Protein AF-A0A3R7CKT3-F1 (afdb_monomer)

Organism: NCBI:txid1303590

Nearest PDB structures (foldseek):
  2ixu-assembly1_A  TM=6.118E-01  e=4.603E-16  Streptococcus phage Cp1
  2j8g-assembly1_A  TM=6.118E-01  e=4.884E-16  Streptococcus phage Cp1
  1oba-assembly1_A  TM=6.147E-01  e=5.181E-16  Streptococcus phage Cp1
  5jip-assembly1_B  TM=5.321E-01  e=1.018E-07  Clostridium perfringens
  7qeh-assembly1_A  TM=4.601E-01  e=3.141E-06  Lactobacillus amylovorus GRL 1112

Mean predicted aligned error: 12.54 Å

Structure (mmCIF, N/CA/C/O backbone):
data_AF-A0A3R7CKT3-F1
#
_entry.id   AF-A0A3R7CKT3-F1
#
loop_
_atom_site.group_PDB
_atom_site.id
_atom_site.type_symbol
_atom_site.label_atom_id
_atom_site.label_alt_id
_atom_site.label_comp_id
_atom_site.label_asym_id
_atom_site.label_entity_id
_atom_site.label_seq_id
_atom_site.pdbx_PDB_ins_code
_atom_site.Cartn_x
_atom_site.Cartn_y
_atom_site.Cartn_z
_atom_site.occupancy
_atom_site.B_iso_or_equiv
_atom_site.auth_seq_id
_atom_site.auth_comp_id
_atom_site.auth_asym_id
_atom_site.auth_atom_id
_atom_site.pdbx_PDB_model_num
ATOM 1 N N . MET A 1 1 ? -8.337 -19.087 2.079 1.00 34.16 1 MET A N 1
ATOM 2 C CA . MET A 1 1 ? -7.481 -18.338 1.139 1.00 34.16 1 MET A CA 1
ATOM 3 C C . MET A 1 1 ? -8.269 -17.117 0.719 1.00 34.16 1 MET A C 1
ATOM 5 O O . MET A 1 1 ? -9.352 -17.293 0.184 1.00 34.16 1 MET A O 1
ATOM 9 N N . THR A 1 2 ? -7.824 -15.914 1.070 1.00 44.56 2 THR A N 1
ATOM 10 C CA . THR A 1 2 ? -8.420 -14.686 0.527 1.00 44.56 2 THR A CA 1
ATOM 11 C C . THR A 1 2 ? -8.113 -14.634 -0.966 1.00 44.56 2 THR A C 1
ATOM 13 O O . THR A 1 2 ? -6.982 -14.902 -1.369 1.00 44.56 2 THR A O 1
ATOM 16 N N . GLU A 1 3 ? -9.132 -14.386 -1.780 1.00 58.31 3 GLU A N 1
ATOM 17 C CA . GLU A 1 3 ? -9.016 -14.254 -3.231 1.00 58.31 3 GLU A CA 1
ATOM 18 C C . GLU A 1 3 ? -7.982 -13.164 -3.567 1.00 58.31 3 GLU A C 1
ATOM 20 O O . GLU A 1 3 ? -7.992 -12.093 -2.959 1.00 58.31 3 GLU A O 1
ATOM 25 N N . ARG A 1 4 ? -7.041 -13.459 -4.473 1.00 87.31 4 ARG A N 1
ATOM 26 C CA . ARG A 1 4 ? -6.066 -12.468 -4.950 1.00 87.31 4 ARG A CA 1
ATOM 27 C C . ARG A 1 4 ? -6.809 -11.430 -5.780 1.00 87.31 4 ARG A C 1
ATOM 29 O O . ARG A 1 4 ? -7.563 -11.786 -6.683 1.00 87.31 4 ARG A O 1
ATOM 36 N N . GLU A 1 5 ? -6.609 -10.160 -5.463 1.00 94.69 5 GLU A N 1
ATOM 37 C CA . GLU A 1 5 ? -7.359 -9.076 -6.088 1.00 94.69 5 GLU A CA 1
ATOM 38 C C . GLU A 1 5 ? -6.647 -8.585 -7.346 1.00 94.69 5 GLU A C 1
ATOM 40 O O . GLU A 1 5 ? -5.420 -8.509 -7.388 1.00 94.69 5 GLU A O 1
ATOM 45 N N . GLN A 1 6 ? -7.429 -8.258 -8.373 1.00 98.38 6 GLN A N 1
ATOM 46 C CA . GLN A 1 6 ? -6.928 -7.718 -9.631 1.00 98.38 6 GLN A CA 1
ATOM 47 C C . GLN A 1 6 ? -7.199 -6.218 -9.732 1.00 98.38 6 GLN A C 1
ATOM 49 O O . GLN A 1 6 ? -8.053 -5.664 -9.033 1.00 98.38 6 GLN A O 1
ATOM 54 N N . GLY A 1 7 ? -6.449 -5.568 -10.605 1.00 98.44 7 GLY A N 1
ATOM 55 C CA . GLY A 1 7 ? -6.562 -4.150 -10.867 1.00 98.44 7 GLY A CA 1
ATOM 56 C C . GLY A 1 7 ? -5.821 -3.768 -12.134 1.00 98.44 7 GLY A C 1
ATOM 57 O O . GLY A 1 7 ? -5.280 -4.614 -12.846 1.00 98.44 7 GLY A O 1
ATOM 58 N N . VAL A 1 8 ? -5.801 -2.474 -12.393 1.00 98.75 8 VAL A N 1
ATOM 59 C CA . VAL A 1 8 ? -5.229 -1.877 -13.601 1.00 98.75 8 VAL A CA 1
ATOM 60 C C . VAL A 1 8 ? -4.143 -0.883 -13.226 1.00 98.75 8 VAL A C 1
ATOM 62 O O . VAL A 1 8 ? -4.085 -0.409 -12.089 1.00 98.75 8 VAL A O 1
ATOM 65 N N . ASP A 1 9 ? -3.299 -0.530 -14.178 1.00 98.75 9 ASP A N 1
ATOM 66 C CA . ASP A 1 9 ? -2.485 0.672 -14.084 1.00 98.75 9 ASP A CA 1
ATOM 67 C C . ASP A 1 9 ? -2.742 1.571 -15.296 1.00 98.75 9 ASP A C 1
ATOM 69 O O . ASP A 1 9 ? -3.150 1.116 -16.366 1.00 98.75 9 ASP A O 1
ATOM 73 N N . TRP A 1 10 ? -2.655 2.880 -15.072 1.00 98.69 10 TRP A N 1
ATOM 74 C CA . TRP A 1 10 ? -3.078 3.896 -16.028 1.00 98.69 10 TRP A CA 1
ATOM 75 C C . TRP A 1 10 ? -2.016 4.969 -16.205 1.00 98.69 10 TRP A C 1
ATOM 77 O O . TRP A 1 10 ? -1.428 5.462 -15.244 1.00 98.69 10 TRP A O 1
ATOM 87 N N . SER A 1 11 ? -1.864 5.411 -17.446 1.00 98.31 11 SER A N 1
ATOM 88 C CA . SER A 1 11 ? -1.148 6.625 -17.841 1.00 98.31 11 SER A CA 1
ATOM 89 C C . SER A 1 11 ? -2.094 7.540 -18.634 1.00 98.31 11 SER A C 1
ATOM 91 O O . SER A 1 11 ? -3.297 7.274 -18.726 1.00 98.31 11 SER A O 1
ATOM 93 N N . LYS A 1 12 ? -1.583 8.595 -19.286 1.00 98.19 12 LYS A N 1
ATOM 94 C CA . LYS A 1 12 ? -2.359 9.395 -20.261 1.00 98.19 12 LYS A CA 1
ATOM 95 C C . LYS A 1 12 ? -3.096 8.568 -21.310 1.00 98.19 12 LYS A C 1
ATOM 97 O O . LYS A 1 12 ? -4.113 9.033 -21.820 1.00 98.19 12 LYS A O 1
ATOM 102 N N . PHE A 1 13 ? -2.593 7.385 -21.666 1.00 97.94 13 PHE A N 1
ATOM 103 C CA . PHE A 1 13 ? -3.165 6.585 -22.748 1.00 97.94 13 PHE A CA 1
ATOM 104 C C . PHE A 1 13 ? -4.562 6.044 -22.415 1.00 97.94 13 PHE A C 1
ATOM 106 O O . PHE A 1 13 ? -5.344 5.786 -23.323 1.00 97.94 13 PHE A O 1
ATOM 113 N N . GLN A 1 14 ? -4.922 5.981 -21.131 1.00 98.38 14 GLN A N 1
ATOM 114 C CA . GLN A 1 14 ? -6.254 5.589 -20.664 1.00 98.38 14 GLN A CA 1
ATOM 115 C C . GLN A 1 14 ? -7.194 6.793 -20.449 1.00 98.38 14 GLN A C 1
ATOM 117 O O . GLN A 1 14 ? -8.265 6.662 -19.858 1.00 98.38 14 GLN A O 1
ATOM 122 N N . GLY A 1 15 ? -6.819 7.980 -20.940 1.00 98.00 15 GLY A N 1
ATOM 123 C CA . GLY A 1 15 ? -7.635 9.192 -20.876 1.00 98.00 15 GLY A CA 1
ATOM 124 C C . GLY A 1 15 ? -7.818 9.747 -19.459 1.00 98.00 15 GLY A C 1
ATOM 125 O O . GLY A 1 15 ? -7.302 9.219 -18.476 1.00 98.00 15 GLY A O 1
ATOM 126 N N . ASN A 1 16 ? -8.572 10.844 -19.340 1.00 97.62 16 ASN A N 1
ATOM 127 C CA . ASN A 1 16 ? -8.707 11.581 -18.075 1.00 97.62 16 ASN A CA 1
ATOM 128 C C . ASN A 1 16 ? -9.311 10.754 -16.932 1.00 97.62 16 ASN A C 1
ATOM 130 O O . ASN A 1 16 ? -8.952 10.979 -15.785 1.00 97.62 16 ASN A O 1
ATOM 134 N N . ASN A 1 17 ? -10.207 9.812 -17.224 1.00 97.19 17 ASN A N 1
ATOM 135 C CA . ASN A 1 17 ? -10.943 9.075 -16.192 1.00 97.19 17 ASN A CA 1
ATOM 136 C C . ASN A 1 17 ? -10.464 7.627 -16.019 1.00 97.19 17 ASN A C 1
ATOM 138 O O . ASN A 1 17 ? -11.047 6.903 -15.213 1.00 97.19 17 ASN A O 1
ATOM 142 N N . GLY A 1 18 ? -9.421 7.218 -16.748 1.00 97.88 18 GLY A N 1
ATOM 143 C CA . GLY A 1 18 ? -8.976 5.830 -16.792 1.00 97.88 18 GLY A CA 1
ATOM 144 C C . GLY A 1 18 ? -9.903 4.937 -17.622 1.00 97.88 18 GLY A C 1
ATOM 145 O O . GLY A 1 18 ? -10.969 5.357 -18.081 1.00 97.88 18 GLY A O 1
ATOM 146 N N . VAL A 1 19 ? -9.485 3.684 -17.797 1.00 98.31 19 VAL A N 1
ATOM 147 C CA . VAL A 1 19 ? -10.267 2.632 -18.457 1.00 98.31 19 VAL A CA 1
ATOM 148 C C . VAL A 1 19 ? -10.469 1.487 -17.473 1.00 98.31 19 VAL A C 1
ATOM 150 O O . VAL A 1 19 ? -9.506 0.912 -16.969 1.00 98.31 19 VAL A O 1
ATOM 153 N N . PHE A 1 20 ? -11.728 1.158 -17.201 1.00 97.44 20 PHE A N 1
ATOM 154 C CA . PHE A 1 20 ? -12.118 0.086 -16.288 1.00 97.44 20 PHE A CA 1
ATOM 155 C C . PHE A 1 20 ? -12.326 -1.209 -17.070 1.00 97.44 20 PHE A C 1
ATOM 157 O O . PHE A 1 20 ? -13.011 -1.197 -18.093 1.00 97.44 20 PHE A O 1
ATOM 164 N N . ALA A 1 21 ? -11.758 -2.314 -16.587 1.00 96.19 21 ALA A N 1
ATOM 165 C CA . ALA A 1 21 ? -11.874 -3.603 -17.257 1.00 96.19 21 ALA A CA 1
ATOM 166 C C . ALA A 1 21 ? -13.062 -4.410 -16.729 1.00 96.19 21 ALA A C 1
ATOM 168 O O . ALA A 1 21 ? -13.973 -4.738 -17.490 1.00 96.19 21 ALA A O 1
ATOM 169 N N . TYR A 1 22 ? -13.077 -4.705 -15.422 1.00 96.25 22 TYR A N 1
ATOM 170 C CA . TYR A 1 22 ? -14.076 -5.592 -14.828 1.00 96.25 22 TYR A CA 1
ATOM 171 C C . TYR A 1 22 ? -14.613 -5.056 -13.491 1.00 96.25 22 TYR A C 1
ATOM 173 O O . TYR A 1 22 ? -13.856 -4.497 -12.699 1.00 96.25 22 TYR A O 1
ATOM 181 N N . PRO A 1 23 ? -15.894 -5.311 -13.145 1.00 93.69 23 PRO A N 1
ATOM 182 C CA . PRO A 1 23 ? -16.458 -4.942 -11.837 1.00 93.69 23 PRO A CA 1
ATOM 183 C C . PRO A 1 23 ? -15.758 -5.598 -10.633 1.00 93.69 23 PRO A C 1
ATOM 185 O O . PRO A 1 23 ? -15.960 -5.198 -9.486 1.00 93.69 23 PRO A O 1
ATOM 188 N N . THR A 1 24 ? -14.974 -6.651 -10.877 1.00 93.81 24 THR A N 1
ATOM 189 C CA . THR A 1 24 ? -14.188 -7.346 -9.856 1.00 93.81 24 THR A CA 1
ATOM 190 C C . THR A 1 24 ? -12.881 -6.642 -9.514 1.00 93.81 24 THR A C 1
ATOM 192 O O . THR A 1 24 ? -12.300 -6.988 -8.489 1.00 93.81 24 THR A O 1
ATOM 195 N N . ASP A 1 25 ? -12.421 -5.690 -10.331 1.00 97.06 25 ASP A N 1
ATOM 196 C CA . ASP A 1 25 ? -11.189 -4.947 -10.067 1.00 97.06 25 ASP A CA 1
ATOM 197 C C . ASP A 1 25 ? -11.302 -4.172 -8.744 1.00 97.06 25 ASP A C 1
ATOM 199 O O . ASP A 1 25 ? -12.379 -3.698 -8.369 1.00 97.06 25 ASP A O 1
ATOM 203 N N . LYS A 1 26 ? -10.194 -4.085 -7.999 1.00 97.56 26 LYS A N 1
ATOM 204 C CA . LYS A 1 26 ?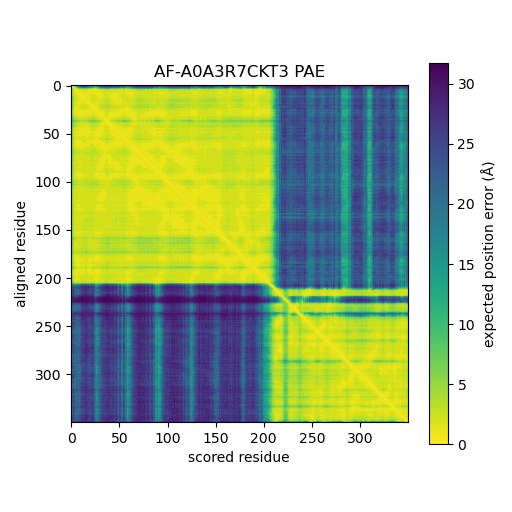 -10.161 -3.516 -6.637 1.00 97.56 26 LYS A CA 1
ATOM 205 C C . LYS A 1 26 ? -9.185 -2.361 -6.460 1.00 97.56 26 LYS A C 1
ATOM 207 O O . LYS A 1 26 ? -9.279 -1.631 -5.472 1.00 97.56 26 LYS A O 1
ATOM 212 N N . PHE A 1 27 ? -8.265 -2.169 -7.398 1.00 98.62 27 PHE A N 1
ATOM 213 C CA . PHE A 1 27 ? -7.276 -1.100 -7.338 1.00 98.62 27 PHE A CA 1
ATOM 214 C C . PHE A 1 27 ? -6.927 -0.563 -8.728 1.00 98.62 27 PHE A C 1
ATOM 216 O O . PHE A 1 27 ? -7.144 -1.232 -9.740 1.00 98.62 27 PHE A O 1
ATOM 223 N N . ALA A 1 28 ? -6.375 0.648 -8.753 1.00 98.81 28 ALA A N 1
ATOM 224 C CA . ALA A 1 28 ? -5.789 1.266 -9.937 1.00 98.81 28 ALA A CA 1
ATOM 225 C C . ALA A 1 28 ? -4.471 1.962 -9.564 1.00 98.81 28 ALA A C 1
ATOM 227 O O . ALA A 1 28 ? -4.438 2.684 -8.568 1.00 98.81 28 ALA A O 1
ATOM 228 N N . ILE A 1 29 ? -3.395 1.789 -10.335 1.00 98.88 29 ILE A N 1
ATOM 229 C CA . ILE A 1 29 ? -2.107 2.475 -10.118 1.00 98.88 29 ILE A CA 1
ATOM 230 C C . ILE A 1 29 ? -1.931 3.555 -11.196 1.00 98.88 29 ILE A C 1
ATOM 232 O O . ILE A 1 29 ? -1.795 3.250 -12.372 1.00 98.88 29 ILE A O 1
ATOM 236 N N . CYS A 1 30 ? -1.978 4.832 -10.822 1.00 98.88 30 CYS A N 1
ATOM 237 C CA . CYS A 1 30 ? -2.032 5.954 -11.765 1.00 98.88 30 CYS A CA 1
ATOM 238 C C . CYS A 1 30 ? -0.662 6.631 -11.915 1.00 98.88 30 CYS A C 1
ATOM 240 O O . CYS A 1 30 ? -0.019 6.971 -10.916 1.00 98.88 30 CYS A O 1
ATOM 242 N N . GLN A 1 31 ? -0.236 6.900 -13.146 1.00 98.88 31 GLN A N 1
ATOM 243 C CA . GLN A 1 31 ? 1.017 7.601 -13.410 1.00 98.88 31 GLN A CA 1
ATOM 244 C C . GLN A 1 31 ? 0.881 9.083 -13.080 1.00 98.88 31 GLN A C 1
ATOM 246 O O . GLN A 1 31 ? 0.049 9.772 -13.666 1.00 98.88 31 GLN A O 1
ATOM 251 N N . ILE A 1 32 ? 1.731 9.601 -12.194 1.00 98.81 32 ILE A N 1
ATOM 252 C CA . ILE A 1 32 ? 1.779 11.047 -11.910 1.00 98.81 32 ILE A CA 1
ATOM 253 C C . ILE A 1 32 ? 2.587 11.829 -12.953 1.00 98.81 32 ILE A C 1
ATOM 255 O O . ILE A 1 32 ? 2.381 13.024 -13.163 1.00 98.81 32 ILE A O 1
ATOM 259 N N . GLY A 1 33 ? 3.507 11.144 -13.620 1.00 98.56 33 GLY A N 1
ATOM 260 C CA . GLY A 1 33 ? 4.527 11.733 -14.468 1.00 98.56 33 GLY A CA 1
ATOM 261 C C . GLY A 1 33 ? 5.836 10.984 -14.297 1.00 98.56 33 GLY A C 1
ATOM 262 O O . GLY A 1 33 ? 5.850 9.833 -13.854 1.00 98.56 33 GLY A O 1
ATOM 263 N N . GLY A 1 34 ? 6.938 11.645 -14.615 1.00 98.19 34 GLY A N 1
ATOM 264 C CA . GLY A 1 34 ? 8.255 11.116 -14.318 1.00 98.19 34 GLY A CA 1
ATOM 265 C C . GLY A 1 34 ? 9.395 11.862 -14.983 1.00 98.19 34 GLY A C 1
ATOM 266 O O . GLY A 1 34 ? 9.208 12.888 -15.637 1.00 98.19 34 GLY A O 1
ATOM 267 N N . THR A 1 35 ? 10.594 11.328 -14.786 1.00 97.94 35 THR A N 1
ATOM 268 C CA . THR A 1 35 ? 11.833 11.836 -15.370 1.00 97.94 35 THR A CA 1
ATOM 269 C C . THR A 1 35 ? 12.295 10.931 -16.500 1.00 97.94 35 THR A C 1
ATOM 271 O O . THR A 1 35 ? 12.412 9.726 -16.307 1.00 97.94 35 THR A O 1
ATOM 274 N N . TYR A 1 36 ? 12.595 11.522 -17.652 1.00 96.31 36 TYR A N 1
ATOM 275 C CA . TYR A 1 36 ? 13.082 10.861 -18.861 1.00 96.31 36 TYR A CA 1
ATOM 276 C C . TYR A 1 36 ? 14.543 11.263 -19.071 1.00 96.31 36 TYR A C 1
ATOM 278 O O . TYR A 1 36 ? 14.843 12.180 -19.835 1.00 96.31 36 TYR A O 1
ATOM 286 N N . GLY A 1 37 ? 15.452 10.691 -18.275 1.00 90.19 37 GLY A N 1
ATOM 287 C CA . GLY A 1 37 ? 16.878 11.030 -18.332 1.00 90.19 37 GLY A CA 1
ATOM 288 C C . GLY A 1 37 ? 17.208 12.472 -17.918 1.00 90.19 37 GLY A C 1
ATOM 289 O O . GLY A 1 37 ? 18.214 13.019 -18.360 1.00 90.19 37 GLY A O 1
ATOM 290 N N . GLY A 1 38 ? 16.372 13.105 -17.085 1.00 90.12 38 GLY A N 1
ATOM 291 C CA . GLY A 1 38 ? 16.558 14.488 -16.623 1.00 90.12 38 GLY A CA 1
ATOM 292 C C . GLY A 1 38 ? 15.444 15.449 -17.033 1.00 90.12 38 GLY A C 1
ATOM 293 O O . GLY A 1 38 ? 15.311 16.512 -16.427 1.00 90.12 38 GLY A O 1
ATOM 294 N N . SER A 1 39 ? 14.619 15.083 -18.017 1.00 96.00 39 SER A N 1
ATOM 295 C CA . SER A 1 39 ? 13.436 15.853 -18.412 1.00 96.00 39 SER A CA 1
ATOM 296 C C . SER A 1 39 ? 12.206 15.424 -17.617 1.00 96.00 39 SER A C 1
ATOM 298 O O . SER A 1 39 ? 11.858 14.249 -17.613 1.00 96.00 39 SER A O 1
ATOM 300 N N . PHE A 1 40 ? 11.533 16.373 -16.969 1.00 97.00 40 PHE A N 1
ATOM 301 C CA . PHE A 1 40 ? 10.363 16.120 -16.127 1.00 97.00 40 PHE A CA 1
ATOM 302 C C . PHE A 1 40 ? 9.084 16.329 -16.932 1.00 97.00 40 PHE A C 1
ATOM 304 O O . PHE A 1 40 ? 8.907 17.386 -17.539 1.00 97.00 40 PHE A O 1
ATOM 311 N N . VAL A 1 41 ? 8.199 15.334 -16.929 1.00 98.06 41 VAL A N 1
ATOM 312 C CA . VAL A 1 41 ? 6.930 15.372 -17.664 1.00 98.06 41 VAL A CA 1
ATOM 313 C C . VAL A 1 41 ? 5.789 15.006 -16.729 1.00 98.06 41 VAL A C 1
ATOM 315 O O . VAL A 1 41 ? 5.758 13.909 -16.175 1.00 98.06 41 VAL A O 1
ATOM 318 N N . ASP A 1 42 ? 4.831 15.916 -16.588 1.00 97.88 42 ASP A N 1
ATOM 319 C CA . ASP A 1 42 ? 3.619 15.693 -15.802 1.00 97.88 42 ASP A CA 1
ATOM 320 C C . ASP A 1 42 ? 2.546 14.976 -16.619 1.00 97.88 42 ASP A C 1
ATOM 322 O O . ASP A 1 42 ? 2.343 15.249 -17.805 1.00 97.88 42 ASP A O 1
ATOM 326 N N . GLN A 1 43 ? 1.812 14.085 -15.957 1.00 97.31 43 GLN A N 1
ATOM 327 C CA . GLN A 1 43 ? 0.620 13.453 -16.510 1.00 97.31 43 GLN A CA 1
ATOM 328 C C . GLN A 1 43 ? -0.609 14.280 -16.123 1.00 97.31 43 GLN A C 1
ATOM 330 O O . GLN A 1 43 ? -1.070 14.239 -14.982 1.00 97.31 43 GLN A O 1
ATOM 335 N N . SER A 1 44 ? -1.176 15.027 -17.075 1.00 97.75 44 SER A N 1
ATOM 336 C CA . SER A 1 44 ? -2.376 15.848 -16.832 1.00 97.75 44 SER A CA 1
ATOM 337 C C . SER A 1 44 ? -3.603 15.024 -16.417 1.00 97.75 44 SER A C 1
ATOM 339 O O . SER A 1 44 ? -4.510 15.553 -15.775 1.00 97.75 44 SER A O 1
ATOM 341 N N . THR A 1 45 ? -3.620 13.727 -16.737 1.00 98.44 45 THR A N 1
ATOM 342 C CA . THR A 1 45 ? -4.689 12.788 -16.382 1.00 98.44 45 THR A CA 1
ATOM 343 C C . THR A 1 45 ? -4.642 12.335 -14.922 1.00 98.44 45 THR A C 1
ATOM 345 O O . THR A 1 45 ? -5.678 11.933 -14.400 1.00 98.44 45 THR A O 1
ATOM 348 N N . TYR A 1 46 ? -3.492 12.428 -14.241 1.00 98.81 46 TYR A N 1
ATOM 349 C CA . TYR A 1 46 ? -3.255 11.805 -12.930 1.00 98.81 46 TYR A CA 1
ATOM 350 C C . TYR A 1 46 ? -4.328 12.132 -11.886 1.00 98.81 46 TYR A C 1
ATOM 352 O O . TYR A 1 46 ? -4.917 11.234 -11.287 1.00 98.81 46 TYR A O 1
ATOM 360 N N . ASN A 1 47 ? -4.617 13.421 -11.681 1.00 98.19 47 ASN A N 1
ATOM 361 C CA . ASN A 1 47 ? -5.571 13.846 -10.654 1.00 98.19 47 ASN A CA 1
ATOM 362 C C . ASN A 1 47 ? -6.981 13.305 -10.933 1.00 98.19 47 ASN A C 1
ATOM 364 O O . ASN A 1 47 ? -7.656 12.834 -10.017 1.00 98.19 47 ASN A O 1
ATOM 368 N N . ASN A 1 48 ? -7.406 13.349 -12.198 1.00 98.31 48 ASN A N 1
ATOM 369 C CA . ASN A 1 48 ? -8.722 12.872 -12.612 1.00 98.31 48 ASN A CA 1
ATOM 370 C C . ASN A 1 48 ? -8.808 11.343 -12.528 1.00 98.31 48 ASN A C 1
ATOM 372 O O . ASN A 1 48 ? -9.824 10.817 -12.087 1.00 98.31 48 ASN A O 1
ATOM 376 N N . GLN A 1 49 ? -7.733 10.628 -12.861 1.00 98.81 49 GLN A N 1
ATOM 377 C CA . GLN A 1 49 ? -7.650 9.172 -12.741 1.00 98.81 49 GLN A CA 1
ATOM 378 C C . GLN A 1 49 ? -7.714 8.710 -11.282 1.00 98.81 49 GLN A C 1
ATOM 380 O O . GLN A 1 49 ? -8.509 7.828 -10.960 1.00 98.81 49 GLN A O 1
ATOM 385 N N . VAL A 1 50 ? -6.967 9.353 -10.376 1.00 98.62 50 VAL A N 1
ATOM 386 C CA . VAL A 1 50 ? -7.031 9.066 -8.931 1.00 98.62 50 VAL A CA 1
ATOM 387 C C . VAL A 1 50 ? -8.443 9.304 -8.387 1.00 98.62 50 VAL A C 1
ATOM 389 O O . VAL A 1 50 ? -8.975 8.469 -7.655 1.00 98.62 50 VAL A O 1
ATOM 392 N N . GLN A 1 51 ? -9.078 10.418 -8.766 1.00 97.31 51 GLN A N 1
ATOM 393 C CA . GLN A 1 51 ? -10.451 10.719 -8.355 1.00 97.31 51 GLN A CA 1
ATOM 394 C C . GLN A 1 51 ? -11.455 9.713 -8.938 1.00 97.31 51 GLN A C 1
ATOM 396 O O . GLN A 1 51 ? -12.334 9.232 -8.224 1.00 97.31 51 GLN A O 1
ATOM 401 N N . SER A 1 52 ? -11.320 9.382 -10.222 1.00 97.62 52 SER A N 1
ATOM 402 C CA . SER A 1 52 ? -12.174 8.426 -10.929 1.00 97.62 52 SER A CA 1
ATOM 403 C C . SER A 1 52 ? -12.108 7.039 -10.290 1.00 97.62 52 SER A C 1
ATOM 405 O O . SER A 1 52 ? -13.154 6.457 -10.000 1.00 97.62 52 SER A O 1
ATOM 407 N N . ALA A 1 53 ? -10.904 6.547 -9.978 1.00 97.75 53 ALA A N 1
ATOM 408 C CA . ALA A 1 53 ? -10.697 5.296 -9.254 1.00 97.75 53 ALA A CA 1
ATOM 409 C C . ALA A 1 53 ? -11.431 5.297 -7.903 1.00 97.75 53 ALA A C 1
ATOM 411 O O . ALA A 1 53 ? -12.215 4.388 -7.628 1.00 97.75 53 ALA A O 1
ATOM 412 N N . GLY A 1 54 ? -11.253 6.353 -7.099 1.00 91.00 54 GLY A N 1
ATOM 413 C CA . GLY A 1 54 ? -11.925 6.490 -5.804 1.00 91.00 54 GLY A CA 1
ATOM 414 C C . GLY A 1 54 ? -13.455 6.517 -5.910 1.00 91.00 54 GLY A C 1
ATOM 415 O O . GLY A 1 54 ? -14.135 5.834 -5.145 1.00 91.00 54 GLY A O 1
ATOM 416 N N . ASN A 1 55 ? -14.007 7.233 -6.895 1.00 90.88 55 ASN A N 1
ATOM 417 C CA . ASN A 1 55 ? -15.454 7.291 -7.145 1.00 90.88 55 ASN A CA 1
ATOM 418 C C . ASN A 1 55 ? -16.053 5.929 -7.539 1.00 90.88 55 ASN A C 1
ATOM 420 O O . ASN A 1 55 ? -17.235 5.692 -7.303 1.00 90.88 55 ASN A O 1
ATOM 424 N N . HIS A 1 56 ? -15.242 5.036 -8.109 1.00 91.06 56 HIS A N 1
ATOM 425 C CA . HIS A 1 56 ? -15.632 3.669 -8.464 1.00 91.06 56 HIS A CA 1
ATOM 426 C C . HIS A 1 56 ? -15.262 2.639 -7.385 1.00 91.06 56 HIS A C 1
ATOM 428 O O . HIS A 1 56 ? -15.341 1.436 -7.621 1.00 91.06 56 HIS A O 1
ATOM 434 N N . GLY A 1 57 ? -14.872 3.091 -6.188 1.00 90.88 57 GLY A N 1
ATOM 435 C CA . GLY A 1 57 ? -14.551 2.212 -5.063 1.00 90.88 57 GLY A CA 1
ATOM 436 C C . GLY A 1 57 ? -13.226 1.459 -5.203 1.00 90.88 57 GLY A C 1
ATOM 437 O O . GLY A 1 57 ? -12.996 0.508 -4.457 1.00 90.88 57 GLY A O 1
ATOM 438 N N . LEU A 1 58 ? -12.353 1.871 -6.129 1.00 97.06 58 LEU A N 1
ATOM 439 C CA . LEU A 1 58 ? -11.010 1.315 -6.270 1.00 97.06 58 LEU A CA 1
ATOM 440 C C . LEU A 1 58 ? -10.035 1.997 -5.307 1.00 97.06 58 LEU A C 1
ATOM 442 O O . LEU A 1 58 ? -10.108 3.200 -5.048 1.00 97.06 58 LEU A O 1
ATOM 446 N N . ARG A 1 59 ? -9.053 1.234 -4.830 1.00 97.81 59 ARG A N 1
ATOM 447 C CA . ARG A 1 59 ? -7.890 1.770 -4.115 1.00 97.81 59 ARG A CA 1
ATOM 448 C C . ARG A 1 59 ? -6.905 2.359 -5.124 1.00 97.81 59 ARG A C 1
ATOM 450 O O . ARG A 1 59 ? -6.348 1.633 -5.944 1.00 97.81 59 ARG A O 1
ATOM 457 N N . ALA A 1 60 ? -6.712 3.675 -5.093 1.00 98.44 60 ALA A N 1
ATOM 458 C CA . ALA A 1 60 ? -5.825 4.369 -6.023 1.00 98.44 60 ALA A CA 1
ATOM 459 C C . ALA A 1 60 ? -4.364 4.387 -5.529 1.00 98.44 60 ALA A C 1
ATOM 461 O O . ALA A 1 60 ? -4.058 4.782 -4.406 1.00 98.44 60 ALA A O 1
ATOM 462 N N . HIS A 1 61 ? -3.423 4.031 -6.380 1.00 98.88 61 HIS A N 1
ATOM 463 C CA . HIS A 1 61 ? -1.993 4.091 -6.101 1.00 98.88 61 HIS A CA 1
ATOM 464 C C . HIS A 1 61 ? -1.295 4.980 -7.122 1.00 98.88 61 HIS A C 1
ATOM 466 O O . HIS A 1 61 ? -1.917 5.432 -8.081 1.00 98.88 61 HIS A O 1
ATOM 472 N N . THR A 1 62 ? -0.017 5.266 -6.898 1.00 98.94 62 THR A N 1
ATOM 473 C CA . THR A 1 62 ? 0.765 6.126 -7.787 1.00 98.94 62 THR A CA 1
ATOM 474 C C . THR A 1 62 ? 1.984 5.380 -8.311 1.00 98.94 62 THR A C 1
ATOM 476 O O . THR A 1 62 ? 2.596 4.609 -7.575 1.00 98.94 62 THR A O 1
ATOM 479 N N . TYR A 1 63 ? 2.386 5.653 -9.548 1.00 98.94 63 TYR A N 1
ATOM 480 C CA . TYR A 1 63 ? 3.731 5.334 -10.022 1.00 98.94 63 TYR A CA 1
ATOM 481 C C . TYR A 1 63 ? 4.369 6.521 -10.745 1.00 98.94 63 TYR A C 1
ATOM 483 O O . TYR A 1 63 ? 3.678 7.439 -11.201 1.00 98.94 63 TYR A O 1
ATOM 491 N N . ILE A 1 64 ? 5.699 6.518 -10.792 1.00 98.88 64 ILE A N 1
ATOM 492 C CA . ILE A 1 64 ? 6.534 7.558 -11.395 1.00 98.88 64 ILE A CA 1
ATOM 493 C C . ILE A 1 64 ? 7.441 6.891 -12.427 1.00 98.88 64 ILE A C 1
ATOM 495 O O . ILE A 1 64 ? 8.207 6.011 -12.041 1.00 98.88 64 ILE A O 1
ATOM 499 N N . TRP A 1 65 ? 7.425 7.353 -13.684 1.00 98.75 65 TRP A N 1
ATOM 500 C CA . TRP A 1 65 ? 8.450 6.970 -14.667 1.00 98.75 65 TRP A CA 1
ATOM 501 C C . TRP A 1 65 ? 9.827 7.439 -14.180 1.00 98.75 65 TRP A C 1
ATOM 503 O O . TRP A 1 65 ? 10.057 8.636 -13.977 1.00 98.75 65 TRP A O 1
ATOM 513 N N . TYR A 1 66 ? 10.736 6.505 -13.915 1.00 98.62 66 TYR A N 1
ATOM 514 C CA . TYR A 1 66 ? 11.903 6.732 -13.065 1.00 98.62 66 TYR A CA 1
ATOM 515 C C . TYR A 1 66 ? 13.232 6.493 -13.785 1.00 98.62 66 TYR A C 1
ATOM 517 O O . TYR A 1 66 ? 14.133 5.837 -13.266 1.00 98.62 66 TYR A O 1
ATOM 525 N N . GLN A 1 67 ? 13.408 7.088 -14.965 1.00 98.00 67 GLN A N 1
ATOM 526 C CA . GLN A 1 67 ? 14.618 6.954 -15.781 1.00 98.00 67 GLN A CA 1
ATOM 527 C C . GLN A 1 67 ? 15.787 7.795 -15.228 1.00 98.00 67 GLN A C 1
ATOM 529 O O . GLN A 1 67 ? 16.195 8.807 -15.803 1.00 98.00 67 GLN A O 1
ATOM 534 N N . VAL A 1 68 ? 16.304 7.405 -14.058 1.00 98.31 68 VAL A N 1
ATOM 535 C CA . VAL A 1 68 ? 17.365 8.120 -13.319 1.00 98.31 68 VAL A CA 1
ATOM 536 C C . VAL A 1 68 ? 18.770 7.544 -13.527 1.00 98.31 68 VAL A C 1
ATOM 538 O O . VAL A 1 68 ? 19.748 8.132 -13.054 1.00 98.31 68 VAL A O 1
ATOM 541 N N . GLY A 1 69 ? 18.888 6.387 -14.188 1.00 98.19 69 GLY A N 1
ATOM 542 C CA . GLY A 1 69 ? 20.142 5.636 -14.288 1.00 98.19 69 GLY A CA 1
ATOM 543 C C . GLY A 1 69 ? 20.714 5.303 -12.912 1.00 98.19 69 GLY A C 1
ATOM 544 O O . GLY A 1 69 ? 20.006 4.744 -12.075 1.00 98.19 69 GLY A O 1
ATOM 545 N N . ASN A 1 70 ? 21.971 5.674 -12.666 1.00 98.25 70 ASN A N 1
ATOM 546 C CA . ASN A 1 70 ? 22.644 5.557 -11.368 1.00 98.25 70 ASN A CA 1
ATOM 547 C C . ASN A 1 70 ? 22.736 6.890 -10.590 1.00 98.25 70 ASN A C 1
ATOM 549 O O . ASN A 1 70 ? 23.487 7.001 -9.619 1.00 98.25 70 ASN A O 1
ATOM 553 N N . SER A 1 71 ? 21.991 7.928 -10.989 1.00 98.56 71 SER A N 1
ATOM 554 C CA . SER A 1 71 ? 22.132 9.271 -10.413 1.00 98.56 71 SER A CA 1
ATOM 555 C C . SER A 1 71 ? 21.225 9.503 -9.201 1.00 98.56 71 SER A C 1
ATOM 557 O O . SER A 1 71 ? 20.041 9.822 -9.333 1.00 98.56 71 SER A O 1
ATOM 559 N N . LYS A 1 72 ? 21.804 9.469 -7.991 1.00 98.12 72 LYS A N 1
ATOM 560 C CA . LYS A 1 72 ? 21.109 9.876 -6.749 1.00 98.12 72 LYS A CA 1
ATOM 561 C C . LYS A 1 72 ? 20.632 11.330 -6.777 1.00 98.12 72 LYS A C 1
ATOM 563 O O . LYS A 1 72 ? 19.625 11.664 -6.157 1.00 98.12 72 LYS A O 1
ATOM 568 N N . GLN A 1 73 ? 21.343 12.206 -7.484 1.00 98.38 73 GLN A N 1
ATOM 569 C CA . GLN A 1 73 ? 20.952 13.608 -7.584 1.00 98.38 73 GLN A CA 1
ATOM 570 C C . GLN A 1 73 ? 19.714 13.781 -8.465 1.00 98.38 73 GLN A C 1
ATOM 572 O O . GLN A 1 73 ? 18.802 14.511 -8.082 1.00 98.38 73 GLN A O 1
ATOM 577 N N . LEU A 1 74 ? 19.629 13.057 -9.585 1.00 98.38 74 LEU A N 1
ATOM 578 C CA . LEU A 1 74 ? 18.421 13.060 -10.405 1.00 98.38 74 LEU A CA 1
ATOM 579 C C . LEU A 1 74 ? 17.252 12.378 -9.681 1.00 98.38 74 LEU A C 1
ATOM 581 O O . LEU A 1 74 ? 16.143 12.903 -9.691 1.00 98.38 74 LEU A O 1
ATOM 585 N N . ALA A 1 75 ? 17.512 11.276 -8.974 1.00 98.50 75 ALA A N 1
ATOM 586 C CA . ALA A 1 75 ? 16.552 10.638 -8.075 1.00 98.50 75 ALA A CA 1
ATOM 587 C C . ALA A 1 75 ? 15.986 11.617 -7.030 1.00 98.50 75 ALA A C 1
ATOM 589 O O . ALA A 1 75 ? 14.771 11.676 -6.825 1.00 98.50 75 ALA A O 1
ATOM 590 N N . LYS A 1 76 ? 16.850 12.433 -6.410 1.00 98.44 76 LYS A N 1
ATOM 591 C CA . LYS A 1 76 ? 16.453 13.503 -5.487 1.00 98.44 76 LYS A CA 1
ATOM 592 C C . LYS A 1 76 ? 15.562 14.533 -6.171 1.00 98.44 76 LYS A C 1
ATOM 594 O O . LYS A 1 76 ? 14.478 14.795 -5.665 1.00 98.44 76 LYS A O 1
ATOM 599 N N . SER A 1 77 ? 15.989 15.088 -7.305 1.00 98.56 77 SER A N 1
ATOM 600 C CA . SER A 1 77 ? 15.206 16.086 -8.041 1.00 98.56 77 SER A CA 1
ATOM 601 C C . SER A 1 77 ? 13.844 15.538 -8.478 1.00 98.56 77 SER A C 1
ATOM 603 O O . SER A 1 77 ? 12.839 16.226 -8.321 1.00 98.56 77 SER A O 1
ATOM 605 N N . CYS A 1 78 ? 13.798 14.286 -8.951 1.00 98.62 78 CYS A N 1
ATOM 606 C CA . CYS A 1 78 ? 12.574 13.561 -9.298 1.00 98.62 78 CYS A CA 1
ATOM 607 C C . CYS A 1 78 ? 11.580 13.549 -8.131 1.00 98.62 78 CYS A C 1
ATOM 609 O O . CYS A 1 78 ? 10.439 13.995 -8.258 1.00 98.62 78 CYS A O 1
ATOM 611 N N . LEU A 1 79 ? 12.029 13.104 -6.959 1.00 98.56 79 LEU A N 1
ATOM 612 C CA . LEU A 1 79 ? 11.148 12.923 -5.809 1.00 98.56 79 LEU A CA 1
ATOM 613 C C . LEU A 1 79 ? 10.811 14.222 -5.078 1.00 98.56 79 LEU A C 1
ATOM 615 O O . LEU A 1 79 ? 9.696 14.351 -4.578 1.00 98.56 79 LEU A O 1
ATOM 619 N N . ASP A 1 80 ? 11.711 15.206 -5.068 1.00 98.31 80 ASP A N 1
ATOM 620 C CA . ASP A 1 80 ? 11.399 16.562 -4.599 1.00 98.31 80 ASP A CA 1
ATOM 621 C C . ASP A 1 80 ? 10.271 17.186 -5.439 1.00 98.31 80 ASP A C 1
ATOM 623 O O . ASP A 1 80 ? 9.438 17.928 -4.917 1.00 98.31 80 ASP A O 1
ATOM 627 N N . TYR A 1 81 ? 10.218 16.856 -6.733 1.00 98.50 81 TYR A N 1
ATOM 628 C CA . TYR A 1 81 ? 9.176 17.324 -7.632 1.00 98.50 81 TYR A CA 1
ATOM 629 C C . TYR A 1 81 ? 7.859 16.556 -7.443 1.00 98.50 81 TYR A C 1
ATOM 631 O O . TYR A 1 81 ? 6.815 17.170 -7.214 1.00 98.50 81 TYR A O 1
ATOM 639 N N . TYR A 1 82 ? 7.868 15.224 -7.511 1.00 98.81 82 TYR A N 1
ATOM 640 C CA . TYR A 1 82 ? 6.622 14.453 -7.566 1.00 98.81 82 TYR A CA 1
ATOM 641 C C . TYR A 1 82 ? 5.983 14.173 -6.201 1.00 98.81 82 TYR A C 1
ATOM 643 O O . TYR A 1 82 ? 4.760 14.256 -6.103 1.00 98.81 82 TYR A O 1
ATOM 651 N N . LEU A 1 83 ? 6.745 13.911 -5.128 1.00 98.19 83 LEU A N 1
ATOM 652 C CA . LEU A 1 83 ? 6.160 13.528 -3.828 1.00 98.19 83 LEU A CA 1
ATOM 653 C C . LEU A 1 83 ? 5.157 14.555 -3.260 1.00 98.19 83 LEU A C 1
ATOM 655 O O . LEU A 1 83 ? 4.106 14.127 -2.773 1.00 98.19 83 LEU A O 1
ATOM 659 N N . PRO A 1 84 ? 5.394 15.884 -3.340 1.00 97.69 84 PRO A N 1
ATOM 660 C CA . PRO A 1 84 ? 4.417 16.883 -2.893 1.00 97.69 84 PRO A CA 1
ATOM 661 C C . PRO A 1 84 ? 3.141 16.952 -3.749 1.00 97.69 84 PRO A C 1
ATOM 663 O O . PRO A 1 84 ? 2.159 17.570 -3.337 1.00 97.69 84 PRO A O 1
ATOM 666 N N . ARG A 1 85 ? 3.150 16.364 -4.953 1.00 98.44 85 ARG A N 1
ATOM 667 C CA . ARG A 1 85 ? 2.043 16.408 -5.923 1.00 98.44 85 ARG A CA 1
ATOM 668 C C . ARG A 1 85 ? 1.141 15.171 -5.864 1.00 98.44 85 ARG A C 1
ATOM 670 O O . ARG A 1 85 ? 0.056 15.203 -6.439 1.00 98.44 85 ARG A O 1
ATOM 677 N N . ILE A 1 86 ? 1.554 14.125 -5.148 1.00 98.50 86 ILE A N 1
ATOM 678 C CA . ILE A 1 86 ? 0.793 12.878 -4.986 1.00 98.50 86 ILE A CA 1
ATOM 679 C C . ILE A 1 86 ? -0.553 13.146 -4.304 1.00 98.50 86 ILE A C 1
ATOM 681 O O . ILE A 1 86 ? -0.629 13.895 -3.328 1.00 98.50 86 ILE A O 1
ATOM 685 N N . LYS A 1 87 ? -1.618 12.535 -4.837 1.00 97.50 87 LYS A N 1
ATOM 686 C CA . LYS A 1 87 ? -3.004 12.697 -4.360 1.00 97.50 87 LYS A CA 1
ATOM 687 C C . LYS A 1 87 ? -3.577 11.470 -3.664 1.00 97.50 87 LYS A C 1
ATOM 689 O O . LYS A 1 87 ? -4.643 11.565 -3.061 1.00 97.50 87 LYS A O 1
ATOM 694 N N . THR A 1 88 ? -2.889 10.337 -3.724 1.00 97.38 88 THR A N 1
ATOM 695 C CA . THR A 1 88 ? -3.302 9.125 -3.017 1.00 97.38 88 THR A CA 1
ATOM 696 C C . THR A 1 88 ? -3.019 9.254 -1.508 1.00 97.38 88 THR A C 1
ATOM 698 O O . THR A 1 88 ? -2.145 10.031 -1.109 1.00 97.38 88 THR A O 1
ATOM 701 N N . PRO A 1 89 ? -3.745 8.536 -0.630 1.00 92.62 89 PRO A N 1
ATOM 702 C CA . PRO A 1 89 ? -3.552 8.614 0.818 1.00 92.62 89 PRO A CA 1
ATOM 703 C C . PRO A 1 89 ? -2.133 8.232 1.253 1.00 92.62 89 PRO A C 1
ATOM 705 O O . PRO A 1 89 ? -1.459 7.435 0.597 1.00 92.62 89 PRO A O 1
ATOM 708 N N . LYS A 1 90 ? -1.685 8.730 2.410 1.00 91.69 90 LYS A N 1
ATOM 709 C CA . LYS A 1 90 ? -0.467 8.209 3.053 1.00 91.69 90 LYS A CA 1
ATOM 710 C C . LYS A 1 90 ? -0.599 6.708 3.307 1.00 91.69 90 LYS A C 1
ATOM 712 O O . LYS A 1 90 ? -1.693 6.197 3.513 1.00 91.69 90 LYS A O 1
ATOM 717 N N . GLY A 1 91 ? 0.518 6.003 3.223 1.00 92.69 91 GLY A N 1
ATOM 718 C CA . GLY A 1 91 ? 0.591 4.548 3.225 1.00 92.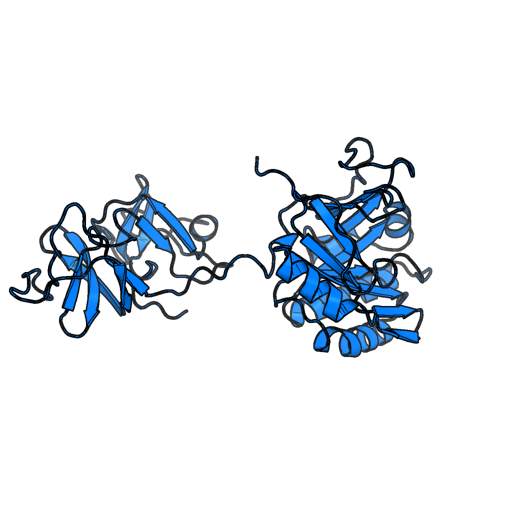69 91 GLY A CA 1
ATOM 719 C C . GLY A 1 91 ? 0.308 3.913 1.863 1.00 92.69 91 GLY A C 1
ATOM 720 O O . GLY A 1 91 ? 0.753 2.794 1.645 1.00 92.69 91 GLY A O 1
ATOM 721 N N . SER A 1 92 ? -0.357 4.593 0.921 1.00 98.44 92 SER A N 1
ATOM 722 C CA . SER A 1 92 ? -0.564 4.038 -0.425 1.00 98.44 92 SER A CA 1
ATOM 723 C C . SER A 1 92 ? 0.759 3.815 -1.161 1.00 98.44 92 SER A C 1
ATOM 725 O O . SER A 1 92 ? 1.775 4.440 -0.847 1.00 98.44 92 SER A O 1
ATOM 727 N N . ILE A 1 93 ? 0.749 2.888 -2.121 1.00 98.88 93 ILE A N 1
ATOM 728 C CA . ILE A 1 93 ? 1.897 2.606 -2.985 1.00 98.88 93 ILE A CA 1
ATOM 729 C C . ILE A 1 93 ? 2.287 3.848 -3.792 1.00 98.88 93 ILE A C 1
ATOM 731 O O . ILE A 1 93 ? 1.437 4.491 -4.418 1.00 98.88 93 ILE A O 1
ATOM 735 N N . VAL A 1 94 ? 3.592 4.115 -3.806 1.00 98.94 94 VAL A N 1
ATOM 736 C CA . VAL A 1 94 ? 4.266 4.945 -4.803 1.00 98.94 94 VAL A CA 1
ATOM 737 C C . VAL A 1 94 ? 5.373 4.094 -5.414 1.00 98.94 94 VAL A C 1
ATOM 739 O O . VAL A 1 94 ? 6.377 3.809 -4.759 1.00 98.94 94 VAL A O 1
ATOM 742 N N . ALA A 1 95 ? 5.162 3.647 -6.649 1.00 98.94 95 ALA A N 1
ATOM 743 C CA . ALA A 1 95 ? 6.109 2.802 -7.361 1.00 98.94 95 ALA A CA 1
ATOM 744 C C . ALA A 1 95 ? 7.107 3.629 -8.185 1.00 98.94 95 ALA A C 1
ATOM 746 O O . ALA A 1 95 ? 6.751 4.640 -8.796 1.00 98.94 95 ALA A O 1
ATOM 747 N N . LEU A 1 96 ? 8.360 3.182 -8.197 1.00 98.94 96 LEU A N 1
ATOM 748 C CA . LEU A 1 96 ? 9.402 3.643 -9.104 1.00 98.94 96 LEU A CA 1
ATOM 749 C C . LEU A 1 96 ? 9.423 2.717 -10.313 1.00 98.94 96 LEU A C 1
ATOM 751 O O . LEU A 1 96 ? 9.830 1.563 -10.193 1.00 98.94 96 LEU A O 1
ATOM 755 N N . ASP A 1 97 ? 8.983 3.231 -11.452 1.00 98.88 97 ASP A N 1
ATOM 756 C CA . ASP A 1 97 ? 8.997 2.524 -12.725 1.00 98.88 97 ASP A CA 1
ATOM 757 C C . ASP A 1 97 ? 10.384 2.670 -13.36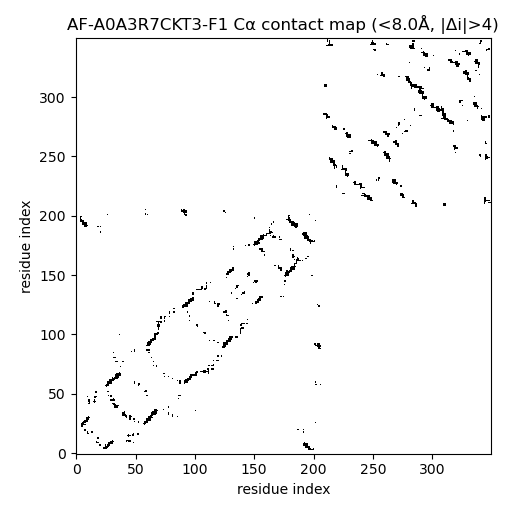4 1.00 98.88 97 ASP A C 1
ATOM 759 O O . ASP A 1 97 ? 10.748 3.730 -13.879 1.00 98.88 97 ASP A O 1
ATOM 763 N N . TYR A 1 98 ? 11.206 1.629 -13.207 1.00 98.81 98 TYR A N 1
ATOM 764 C CA . TYR A 1 98 ? 12.599 1.588 -13.642 1.00 98.81 98 TYR A CA 1
ATOM 765 C C . TYR A 1 98 ? 12.789 0.460 -14.655 1.00 98.81 98 TYR A C 1
ATOM 767 O O . TYR A 1 98 ? 13.303 -0.623 -14.353 1.00 98.81 98 TYR A O 1
ATOM 775 N N . GLU A 1 99 ? 12.371 0.729 -15.883 1.00 97.81 99 GLU A N 1
ATOM 776 C CA . GLU A 1 99 ? 12.467 -0.209 -17.004 1.00 97.81 99 GLU A CA 1
ATOM 777 C C . GLU A 1 99 ? 13.247 0.339 -18.205 1.00 97.81 99 GLU A C 1
ATOM 779 O O . GLU A 1 99 ? 13.416 -0.351 -19.207 1.00 97.81 99 GLU A O 1
ATOM 784 N N . ASP A 1 100 ? 13.805 1.546 -18.073 1.00 97.69 100 ASP A N 1
ATOM 785 C CA . ASP A 1 100 ? 14.711 2.139 -19.053 1.00 97.69 100 ASP A CA 1
ATOM 786 C C . ASP A 1 100 ? 15.773 3.040 -18.384 1.00 97.69 100 ASP A C 1
ATOM 788 O O . ASP A 1 100 ? 15.691 3.393 -17.203 1.00 97.69 100 ASP A O 1
ATOM 792 N N . GLY A 1 101 ? 16.810 3.404 -19.142 1.00 96.06 101 GLY A N 1
ATOM 793 C CA . GLY A 1 101 ? 17.863 4.345 -18.760 1.00 96.06 101 GLY A CA 1
ATOM 794 C C . GLY A 1 101 ? 18.865 3.838 -17.729 1.00 96.06 101 GLY A C 1
ATOM 795 O O . GLY A 1 101 ? 19.586 4.656 -17.156 1.00 96.06 101 GLY A O 1
ATOM 796 N N . ALA A 1 102 ? 18.940 2.527 -17.484 1.00 97.81 102 ALA A N 1
ATOM 797 C CA . ALA A 1 102 ? 19.981 1.948 -16.641 1.00 97.81 102 ALA A CA 1
ATOM 798 C C . ALA A 1 102 ? 21.381 2.233 -17.194 1.00 97.81 102 ALA A C 1
ATOM 800 O O . ALA A 1 102 ? 21.633 2.148 -18.397 1.00 97.81 102 ALA A O 1
ATOM 801 N N . SER A 1 103 ? 22.319 2.524 -16.294 1.00 97.56 103 SER A N 1
ATOM 802 C CA . SER A 1 103 ? 23.739 2.565 -16.643 1.00 97.56 103 SER A CA 1
ATOM 803 C C . SER A 1 103 ? 24.358 1.163 -16.549 1.00 97.56 103 SER A C 1
ATOM 805 O O . SER A 1 103 ? 23.739 0.240 -16.019 1.00 97.56 103 SER A O 1
ATOM 807 N N . ALA A 1 104 ? 25.607 0.998 -16.995 1.00 97.75 104 ALA A N 1
ATOM 808 C CA . ALA A 1 104 ? 26.345 -0.257 -16.807 1.00 97.75 104 ALA A CA 1
ATOM 809 C C . ALA A 1 104 ? 26.732 -0.530 -15.334 1.00 97.75 104 ALA A C 1
ATOM 811 O O . ALA A 1 104 ? 27.137 -1.641 -14.997 1.00 97.75 104 ALA A O 1
ATOM 812 N N . ASP A 1 105 ? 26.618 0.469 -14.454 1.00 98.50 105 ASP A N 1
ATOM 813 C CA . ASP A 1 105 ? 26.913 0.349 -13.028 1.00 98.50 105 ASP A CA 1
ATOM 814 C C . ASP A 1 105 ? 25.683 -0.151 -12.255 1.00 98.50 105 ASP A C 1
ATOM 816 O O . ASP A 1 105 ? 24.852 0.627 -11.781 1.00 98.50 105 ASP A O 1
ATOM 820 N N . ILE A 1 106 ? 25.586 -1.477 -12.113 1.00 98.69 106 ILE A N 1
ATOM 821 C CA . ILE A 1 106 ? 24.508 -2.165 -11.382 1.00 98.69 106 ILE A CA 1
ATOM 822 C C . ILE A 1 106 ? 24.410 -1.672 -9.932 1.00 98.69 106 ILE A C 1
ATOM 824 O O . ILE A 1 106 ? 23.308 -1.456 -9.417 1.00 98.69 106 ILE A O 1
ATOM 828 N N . THR A 1 107 ? 25.549 -1.464 -9.266 1.00 98.69 107 THR A N 1
ATOM 829 C CA . THR A 1 107 ? 25.581 -0.985 -7.879 1.00 98.69 107 THR A CA 1
ATOM 830 C C . THR A 1 107 ? 25.011 0.424 -7.798 1.00 98.69 107 THR A C 1
ATOM 832 O O . THR A 1 107 ? 24.146 0.683 -6.963 1.00 98.69 107 THR A O 1
ATOM 835 N N . GLY A 1 108 ? 25.441 1.317 -8.687 1.00 98.75 108 GLY A N 1
ATOM 836 C CA . GLY A 1 108 ? 24.942 2.683 -8.766 1.00 98.75 108 GLY A CA 1
ATOM 837 C C . GLY A 1 108 ? 23.453 2.765 -9.113 1.00 98.75 108 GLY A C 1
ATOM 838 O O . GLY A 1 108 ? 22.728 3.527 -8.473 1.00 98.75 108 GLY A O 1
ATOM 839 N N . ASN A 1 109 ? 22.973 1.959 -10.066 1.00 98.88 109 ASN A N 1
ATOM 840 C CA . ASN A 1 109 ? 21.547 1.866 -10.400 1.00 98.88 109 ASN A CA 1
ATOM 841 C C . ASN A 1 109 ? 20.737 1.458 -9.157 1.00 98.88 109 ASN A C 1
ATOM 843 O O . ASN A 1 109 ? 19.790 2.140 -8.764 1.00 98.88 109 ASN A O 1
ATOM 847 N N . THR A 1 110 ? 21.170 0.387 -8.482 1.00 98.88 110 THR A N 1
ATOM 848 C CA . THR A 1 110 ? 20.535 -0.127 -7.256 1.00 98.88 110 THR A CA 1
ATOM 849 C C . THR A 1 110 ? 20.521 0.926 -6.148 1.00 98.88 110 THR A C 1
ATOM 851 O O . THR A 1 110 ? 19.516 1.115 -5.470 1.00 98.88 110 THR A O 1
ATOM 854 N N . GLU A 1 111 ? 21.617 1.662 -5.980 1.00 98.81 111 GLU A N 1
ATOM 855 C CA . GLU A 1 111 ? 21.739 2.737 -4.998 1.00 98.81 111 GLU A CA 1
ATOM 856 C C . GLU A 1 111 ? 20.839 3.947 -5.296 1.00 98.81 111 GLU A C 1
ATOM 858 O O . GLU A 1 111 ? 20.343 4.582 -4.361 1.00 98.81 111 GLU A O 1
ATOM 863 N N . ALA A 1 112 ? 20.617 4.284 -6.569 1.00 98.81 112 ALA A N 1
ATOM 864 C CA . ALA A 1 112 ? 19.682 5.335 -6.965 1.00 98.81 112 ALA A CA 1
ATOM 865 C C . ALA A 1 112 ? 18.224 4.916 -6.707 1.00 98.81 112 ALA A C 1
ATOM 867 O O . ALA A 1 112 ? 17.447 5.712 -6.176 1.00 98.81 112 ALA A O 1
ATOM 868 N N . ILE A 1 113 ? 17.880 3.656 -6.993 1.00 98.94 113 ILE A N 1
ATOM 869 C CA . ILE A 1 113 ? 16.562 3.075 -6.695 1.00 98.94 113 ILE A CA 1
ATOM 870 C C . ILE A 1 113 ? 16.315 3.039 -5.182 1.00 98.94 113 ILE A C 1
ATOM 872 O O . ILE A 1 113 ? 15.306 3.567 -4.721 1.00 98.94 113 ILE A O 1
ATOM 876 N N . LEU A 1 114 ? 17.248 2.493 -4.393 1.00 98.94 114 LEU A N 1
ATOM 877 C CA . LEU A 1 114 ? 17.141 2.443 -2.928 1.00 98.94 114 LEU A CA 1
ATOM 878 C C . LEU A 1 114 ? 17.033 3.841 -2.319 1.00 98.94 114 LEU A C 1
ATOM 880 O O . LEU A 1 114 ? 16.217 4.061 -1.427 1.00 98.94 114 LEU A O 1
ATOM 884 N N . TYR A 1 115 ? 17.809 4.808 -2.821 1.00 98.88 115 TYR A N 1
ATOM 885 C CA . TYR A 1 115 ? 17.648 6.205 -2.421 1.00 98.88 115 TYR A CA 1
ATOM 886 C C . TYR A 1 115 ? 16.213 6.685 -2.672 1.00 98.88 115 TYR A C 1
ATOM 888 O O . TYR A 1 115 ? 15.606 7.294 -1.790 1.00 98.88 115 TYR A O 1
ATOM 896 N N . GLY A 1 116 ? 15.652 6.387 -3.844 1.00 98.81 116 GLY A N 1
ATOM 897 C CA . GLY A 1 116 ? 14.289 6.770 -4.174 1.00 98.81 116 GLY A CA 1
ATOM 898 C C . GLY A 1 116 ? 13.230 6.108 -3.287 1.00 98.81 116 GLY A C 1
ATOM 899 O O . GLY A 1 116 ? 12.343 6.784 -2.764 1.00 98.81 116 GLY A O 1
ATOM 900 N N . MET A 1 117 ? 13.354 4.803 -3.055 1.00 98.88 117 MET A N 1
ATOM 901 C CA . MET A 1 117 ? 12.437 4.037 -2.208 1.00 98.88 117 MET A CA 1
ATOM 902 C C . MET A 1 117 ? 12.473 4.507 -0.749 1.00 98.88 117 MET A C 1
ATOM 904 O O . MET A 1 117 ? 11.418 4.699 -0.147 1.00 98.88 117 MET A O 1
ATOM 908 N N . ARG A 1 118 ? 13.659 4.808 -0.201 1.00 98.50 118 ARG A N 1
ATOM 909 C CA . ARG A 1 118 ? 13.797 5.432 1.129 1.00 98.50 118 ARG A CA 1
ATOM 910 C C . ARG A 1 118 ? 13.061 6.764 1.201 1.00 98.50 118 ARG A C 1
ATOM 912 O O . ARG A 1 118 ? 12.266 6.974 2.104 1.00 98.50 118 ARG A O 1
ATOM 919 N N . ARG A 1 119 ? 13.243 7.636 0.204 1.00 98.38 119 ARG A N 1
ATOM 920 C CA . ARG A 1 119 ? 12.560 8.940 0.138 1.00 98.38 119 ARG A CA 1
ATOM 921 C C . ARG A 1 119 ? 11.034 8.811 0.068 1.00 98.38 119 ARG A C 1
ATOM 923 O O . ARG A 1 119 ? 10.335 9.635 0.652 1.00 98.38 119 ARG A O 1
ATOM 930 N N . ILE A 1 120 ? 10.519 7.803 -0.635 1.00 98.62 120 ILE A N 1
ATOM 931 C CA . ILE A 1 120 ? 9.085 7.481 -0.672 1.00 98.62 120 ILE A CA 1
ATOM 932 C C . ILE A 1 120 ? 8.593 7.034 0.712 1.00 98.62 120 ILE A C 1
ATOM 934 O O . ILE A 1 120 ? 7.576 7.543 1.189 1.00 98.62 120 ILE A O 1
ATOM 938 N N . ASN A 1 121 ? 9.332 6.136 1.367 1.00 92.19 121 ASN A N 1
ATOM 939 C CA . ASN A 1 121 ? 9.028 5.660 2.715 1.00 92.19 121 ASN A CA 1
ATOM 940 C C . ASN A 1 121 ? 9.044 6.799 3.747 1.00 92.19 121 ASN A C 1
ATOM 942 O O . ASN A 1 121 ? 8.087 6.962 4.499 1.00 92.19 121 ASN A O 1
ATOM 946 N N . ASP A 1 122 ? 10.077 7.643 3.726 1.00 81.56 122 ASP A N 1
ATOM 947 C CA . ASP A 1 122 ? 10.215 8.816 4.600 1.00 81.56 122 ASP A CA 1
ATOM 948 C C . ASP A 1 122 ? 9.074 9.823 4.391 1.00 81.56 122 ASP A C 1
ATOM 950 O O . ASP A 1 122 ? 8.647 10.508 5.319 1.00 81.56 122 ASP A O 1
ATOM 954 N N . ALA A 1 123 ? 8.534 9.898 3.170 1.00 82.25 123 ALA A N 1
ATOM 955 C CA . ALA A 1 123 ? 7.357 10.700 2.857 1.00 82.25 123 ALA A CA 1
ATOM 956 C C . ALA A 1 123 ? 6.034 10.050 3.309 1.00 82.25 123 ALA A C 1
ATOM 958 O O . ALA A 1 123 ? 4.968 10.629 3.075 1.00 82.25 123 ALA A O 1
ATOM 959 N N . GLY A 1 124 ? 6.074 8.887 3.963 1.00 82.44 124 GLY A N 1
ATOM 960 C CA . GLY A 1 124 ? 4.918 8.191 4.520 1.00 82.44 124 GLY A CA 1
ATOM 961 C C . GLY A 1 124 ? 4.099 7.424 3.485 1.00 82.44 124 GLY A C 1
ATOM 962 O O . GLY A 1 124 ? 2.881 7.348 3.627 1.00 82.44 124 GLY A O 1
ATOM 963 N N . TYR A 1 125 ? 4.726 6.904 2.430 1.00 98.25 125 TYR A N 1
ATOM 964 C CA . TYR A 1 125 ? 4.101 6.044 1.418 1.00 98.25 125 TYR A CA 1
ATOM 965 C C . TYR A 1 125 ? 4.745 4.652 1.409 1.00 98.25 125 TYR A C 1
ATOM 967 O O . TYR A 1 125 ? 5.836 4.471 1.937 1.00 98.25 125 TYR A O 1
ATOM 975 N N . THR A 1 126 ? 4.089 3.673 0.784 1.00 98.31 126 THR A N 1
ATOM 976 C CA . THR A 1 126 ? 4.679 2.340 0.579 1.00 98.31 126 THR A CA 1
ATOM 977 C C . THR A 1 126 ? 5.572 2.371 -0.668 1.00 98.31 126 THR A C 1
ATOM 979 O O . THR A 1 126 ? 5.037 2.549 -1.767 1.00 98.31 126 THR A O 1
ATOM 982 N N . PRO A 1 127 ? 6.905 2.214 -0.552 1.00 98.69 127 PRO A N 1
ATOM 983 C CA . PRO A 1 127 ? 7.780 2.171 -1.717 1.00 98.69 127 PRO A CA 1
ATOM 984 C C . PRO A 1 127 ? 7.650 0.850 -2.472 1.00 98.69 127 PRO A C 1
ATOM 986 O O . PRO A 1 127 ? 7.527 -0.217 -1.871 1.00 98.69 127 PRO A O 1
ATOM 989 N N . MET A 1 128 ? 7.723 0.926 -3.797 1.00 98.81 128 MET A N 1
ATOM 990 C CA . MET A 1 128 ? 7.673 -0.237 -4.679 1.00 98.81 128 MET A CA 1
ATOM 991 C C . MET A 1 128 ? 8.607 -0.033 -5.873 1.00 98.81 128 MET A C 1
ATOM 993 O O . MET A 1 128 ? 8.743 1.083 -6.370 1.00 98.81 128 MET A O 1
ATOM 997 N N . TYR A 1 129 ? 9.261 -1.099 -6.320 1.00 98.94 129 TYR A N 1
ATOM 998 C CA . TYR A 1 129 ? 10.064 -1.134 -7.539 1.00 98.94 129 TYR A CA 1
ATOM 999 C C . TYR A 1 129 ? 9.261 -1.830 -8.634 1.00 98.94 129 TYR A C 1
ATOM 1001 O O . TYR A 1 129 ? 8.838 -2.969 -8.432 1.00 98.94 129 TYR A O 1
ATOM 1009 N N . TYR A 1 130 ? 9.071 -1.161 -9.769 1.00 98.94 130 TYR A N 1
ATOM 1010 C CA . TYR A 1 130 ? 8.474 -1.747 -10.962 1.00 98.94 130 TYR A CA 1
ATOM 1011 C C . TYR A 1 130 ? 9.494 -1.919 -12.086 1.00 98.94 130 TYR A C 1
ATOM 1013 O O . TYR A 1 130 ? 10.325 -1.036 -12.311 1.00 98.94 130 TYR A O 1
ATOM 1021 N N . SER A 1 131 ? 9.436 -3.075 -12.754 1.00 98.81 131 SER A N 1
ATOM 1022 C CA . SER A 1 131 ? 10.185 -3.400 -13.972 1.00 98.81 131 SER A CA 1
ATOM 1023 C C . SER A 1 131 ? 9.712 -4.749 -14.544 1.00 98.81 131 SER A C 1
ATOM 1025 O O . SER A 1 131 ? 8.722 -5.321 -14.091 1.00 98.81 131 SER A O 1
ATOM 1027 N N . TYR A 1 132 ? 10.474 -5.326 -15.472 1.00 98.62 132 TYR A N 1
ATOM 1028 C CA . TYR A 1 132 ? 10.301 -6.697 -15.959 1.00 98.62 132 TYR A CA 1
ATOM 1029 C C . TYR A 1 132 ? 11.553 -7.548 -15.699 1.00 98.62 132 TYR A C 1
ATOM 1031 O O . TYR A 1 132 ? 12.687 -7.054 -15.667 1.00 98.62 132 TYR A O 1
ATOM 1039 N N . LYS A 1 133 ? 11.363 -8.860 -15.506 1.00 97.12 133 LYS A N 1
ATOM 1040 C CA . LYS A 1 133 ? 12.382 -9.759 -14.929 1.00 97.12 133 LYS A CA 1
ATOM 1041 C C . LYS A 1 133 ? 13.749 -9.720 -15.644 1.00 97.12 133 LYS A C 1
ATOM 1043 O O . LYS A 1 133 ? 14.755 -9.523 -14.956 1.00 97.12 133 LYS A O 1
ATOM 1048 N N . PRO A 1 134 ? 13.848 -9.872 -16.981 1.00 97.88 134 PRO A N 1
ATOM 1049 C CA . PRO A 1 134 ? 15.127 -9.768 -17.688 1.00 97.88 134 PRO A CA 1
ATOM 1050 C C . PRO A 1 134 ? 15.880 -8.452 -17.454 1.00 97.88 134 PRO A C 1
ATOM 1052 O O . PRO A 1 134 ? 17.101 -8.467 -17.291 1.00 97.88 134 PRO A O 1
ATOM 1055 N N . TYR A 1 135 ? 15.173 -7.320 -17.417 1.00 98.75 135 TYR A N 1
ATOM 1056 C CA . TYR A 1 135 ? 15.794 -6.016 -17.201 1.00 98.75 135 TYR A CA 1
ATOM 1057 C C . TYR A 1 135 ? 16.327 -5.879 -15.782 1.00 98.75 135 TYR A C 1
ATOM 1059 O O . TYR A 1 135 ? 17.475 -5.471 -15.591 1.00 98.75 135 TYR A O 1
ATOM 1067 N N . THR A 1 136 ? 15.532 -6.288 -14.791 1.00 98.69 136 THR A N 1
ATOM 1068 C CA . THR A 1 136 ? 15.955 -6.290 -13.390 1.00 98.69 136 THR A CA 1
ATOM 1069 C C . THR A 1 136 ? 17.210 -7.132 -13.195 1.00 98.69 136 THR A C 1
ATOM 1071 O O . THR A 1 136 ? 18.203 -6.625 -12.682 1.00 98.69 136 THR A O 1
ATOM 1074 N N . LEU A 1 137 ? 17.209 -8.388 -13.659 1.00 98.25 137 LEU A N 1
ATOM 1075 C CA . LEU A 1 137 ? 18.342 -9.302 -13.477 1.00 98.25 137 LEU A CA 1
ATOM 1076 C C . LEU A 1 137 ? 19.625 -8.823 -14.169 1.00 98.25 137 LEU A C 1
ATOM 1078 O O . LEU A 1 137 ? 20.720 -9.163 -13.727 1.00 98.25 137 LEU A O 1
ATOM 1082 N N . LYS A 1 138 ? 19.498 -8.043 -15.246 1.00 98.56 138 LYS A N 1
ATOM 1083 C CA . LYS A 1 138 ? 20.639 -7.477 -15.969 1.00 98.56 138 LYS A CA 1
ATOM 1084 C C . LYS A 1 138 ? 21.213 -6.231 -15.290 1.00 98.56 138 LYS A C 1
ATOM 1086 O O . LYS A 1 138 ? 22.425 -6.042 -15.313 1.00 98.56 138 LYS A O 1
ATOM 1091 N N . ASN A 1 139 ? 20.357 -5.368 -14.743 1.00 98.75 139 ASN A N 1
ATOM 1092 C CA . ASN A 1 139 ? 20.729 -3.985 -14.431 1.00 98.75 139 ASN A CA 1
ATOM 1093 C C . ASN A 1 139 ? 20.700 -3.629 -12.937 1.00 98.75 139 ASN A C 1
ATOM 1095 O O . ASN A 1 139 ? 21.205 -2.564 -12.571 1.00 98.75 139 ASN A O 1
ATOM 1099 N N . VAL A 1 140 ? 20.096 -4.463 -12.083 1.00 98.75 140 VAL A N 1
ATOM 1100 C CA . VAL A 1 140 ? 19.797 -4.131 -10.681 1.00 98.75 140 VAL A CA 1
ATOM 1101 C C . VAL A 1 140 ? 20.060 -5.326 -9.762 1.00 98.75 140 VAL A C 1
ATOM 1103 O O . VAL A 1 140 ? 19.614 -6.443 -10.015 1.00 98.75 140 VAL A O 1
ATOM 1106 N N . ASP A 1 141 ? 20.714 -5.083 -8.626 1.00 98.62 141 ASP A N 1
ATOM 1107 C CA . ASP A 1 141 ? 20.799 -6.057 -7.536 1.00 98.62 141 ASP A CA 1
ATOM 1108 C C . ASP A 1 141 ? 19.522 -5.995 -6.683 1.00 98.62 141 ASP A C 1
ATOM 1110 O O . ASP A 1 141 ? 19.475 -5.414 -5.594 1.00 98.62 141 ASP A O 1
ATOM 1114 N N . TYR A 1 142 ? 18.442 -6.579 -7.211 1.00 98.56 142 TYR A N 1
ATOM 1115 C CA . TYR A 1 142 ? 17.120 -6.530 -6.580 1.00 98.56 142 TYR A CA 1
ATOM 1116 C C . TYR A 1 142 ? 17.090 -7.184 -5.193 1.00 98.56 142 TYR A C 1
ATOM 1118 O O . TYR A 1 142 ? 16.226 -6.855 -4.380 1.00 98.56 142 TYR A O 1
ATOM 1126 N N . LYS A 1 143 ? 18.039 -8.079 -4.881 1.00 98.69 143 LYS A N 1
ATOM 1127 C CA . LYS A 1 143 ? 18.126 -8.711 -3.559 1.00 98.69 143 LYS A CA 1
ATOM 1128 C C . LYS A 1 143 ? 18.377 -7.677 -2.468 1.00 98.69 143 LYS A C 1
ATOM 1130 O O . LYS A 1 143 ? 17.836 -7.804 -1.374 1.00 98.69 143 LYS A O 1
ATOM 1135 N N . ARG A 1 144 ? 19.131 -6.619 -2.776 1.00 98.75 144 ARG A N 1
ATOM 1136 C CA . ARG A 1 144 ? 19.337 -5.486 -1.863 1.00 98.75 144 ARG A CA 1
ATOM 1137 C C . ARG A 1 144 ? 18.065 -4.666 -1.674 1.00 98.75 144 ARG A C 1
ATOM 1139 O O . ARG A 1 144 ? 17.808 -4.225 -0.560 1.00 98.75 144 ARG A O 1
ATOM 1146 N N . ILE A 1 145 ? 17.258 -4.515 -2.728 1.00 98.69 145 ILE A N 1
ATOM 1147 C CA . ILE A 1 145 ? 15.944 -3.862 -2.645 1.00 98.69 145 ILE A CA 1
ATOM 1148 C C . ILE A 1 145 ? 15.042 -4.627 -1.680 1.00 98.69 145 ILE A C 1
ATOM 1150 O O . ILE A 1 145 ? 14.558 -4.038 -0.722 1.00 98.69 145 ILE A O 1
ATOM 1154 N N . ILE A 1 146 ? 14.866 -5.935 -1.874 1.00 97.31 146 ILE A N 1
ATOM 1155 C CA . ILE A 1 146 ? 13.951 -6.728 -1.036 1.00 97.31 146 ILE A CA 1
ATOM 1156 C C . ILE A 1 146 ? 14.489 -7.005 0.373 1.00 97.31 146 ILE A C 1
ATOM 1158 O O . ILE A 1 146 ? 13.704 -7.298 1.271 1.00 97.31 146 ILE A O 1
ATOM 1162 N N . ALA A 1 147 ? 15.805 -6.908 0.586 1.00 95.44 147 ALA A N 1
ATOM 1163 C CA . ALA A 1 147 ? 16.394 -6.972 1.920 1.00 95.44 147 ALA A CA 1
ATOM 1164 C C . ALA A 1 147 ? 16.022 -5.744 2.767 1.00 95.44 147 ALA A C 1
ATOM 1166 O O . ALA A 1 147 ? 15.827 -5.874 3.972 1.00 95.44 147 ALA A O 1
ATOM 1167 N N . GLU A 1 148 ? 15.914 -4.566 2.146 1.00 96.81 148 GLU A N 1
ATOM 1168 C CA . GLU A 1 148 ? 15.519 -3.332 2.832 1.00 96.81 148 GLU A CA 1
ATOM 1169 C C . GLU A 1 148 ? 14.000 -3.112 2.824 1.00 96.81 148 GLU A C 1
ATOM 1171 O O . GLU A 1 148 ? 13.419 -2.705 3.828 1.00 96.81 148 GLU A O 1
ATOM 1176 N N . PHE A 1 149 ? 13.349 -3.440 1.710 1.00 93.25 149 PHE A N 1
ATOM 1177 C CA . PHE A 1 149 ? 11.911 -3.322 1.497 1.00 93.25 149 PHE A CA 1
ATOM 1178 C C . PHE A 1 149 ? 11.336 -4.684 1.081 1.00 93.25 149 PHE A C 1
ATOM 1180 O O . PHE A 1 149 ? 11.166 -4.946 -0.112 1.00 93.25 149 PHE A O 1
ATOM 1187 N N . PRO A 1 150 ? 11.037 -5.590 2.027 1.00 95.00 150 PRO A N 1
ATOM 1188 C CA . PRO A 1 150 ? 10.459 -6.894 1.708 1.00 95.00 150 PRO A CA 1
ATOM 1189 C C . PRO A 1 150 ? 9.131 -6.773 0.953 1.00 95.00 150 PRO A C 1
ATOM 1191 O O . PRO A 1 150 ? 8.332 -5.886 1.245 1.00 95.00 150 PRO A O 1
ATOM 1194 N N . ASN A 1 151 ? 8.869 -7.697 0.021 1.00 95.12 151 ASN A N 1
ATOM 1195 C CA . ASN A 1 151 ? 7.630 -7.742 -0.774 1.00 95.12 151 ASN A CA 1
ATOM 1196 C C . ASN A 1 151 ? 7.319 -6.415 -1.495 1.00 95.12 151 ASN A C 1
ATOM 1198 O O . ASN A 1 151 ? 6.194 -5.923 -1.447 1.00 95.12 151 ASN A O 1
ATOM 1202 N N . SER A 1 152 ? 8.322 -5.811 -2.132 1.00 98.31 152 SER A N 1
ATOM 1203 C CA . SER A 1 152 ? 8.209 -4.494 -2.775 1.00 98.31 152 SER A CA 1
ATOM 1204 C C . SER A 1 152 ? 8.417 -4.521 -4.288 1.00 98.31 152 SER A C 1
ATOM 1206 O O . SER A 1 152 ? 8.558 -3.458 -4.891 1.00 98.31 152 SER A O 1
ATOM 1208 N N . LEU A 1 153 ? 8.443 -5.699 -4.921 1.00 98.88 153 LEU A N 1
ATOM 1209 C CA . LEU A 1 153 ? 8.565 -5.786 -6.376 1.00 98.88 153 LEU A CA 1
ATOM 1210 C C . LEU A 1 153 ? 7.187 -5.872 -7.038 1.00 98.88 153 LEU A C 1
ATOM 1212 O O . LEU A 1 153 ? 6.345 -6.692 -6.662 1.00 98.88 153 LEU A O 1
ATOM 1216 N N . TRP A 1 154 ? 6.996 -5.056 -8.063 1.00 98.88 154 TRP A N 1
ATOM 1217 C CA . TRP A 1 154 ? 5.936 -5.160 -9.054 1.00 98.88 154 TRP A CA 1
ATOM 1218 C C . TRP A 1 154 ? 6.596 -5.564 -10.372 1.00 98.88 154 TRP A C 1
ATOM 1220 O O . TRP A 1 154 ? 7.376 -4.798 -10.923 1.00 98.88 154 TRP A O 1
ATOM 1230 N N . ILE A 1 155 ? 6.380 -6.795 -10.836 1.00 98.88 155 ILE A N 1
ATOM 1231 C CA . ILE A 1 155 ? 7.107 -7.326 -12.000 1.00 98.88 155 ILE A CA 1
ATOM 1232 C C . ILE A 1 155 ? 6.141 -7.654 -13.130 1.00 98.88 155 ILE A C 1
ATOM 1234 O O . ILE A 1 155 ? 5.121 -8.306 -12.895 1.00 98.88 155 ILE A O 1
ATOM 1238 N N . ALA A 1 156 ? 6.485 -7.222 -14.340 1.00 98.62 156 ALA A N 1
ATOM 1239 C CA . ALA A 1 156 ? 5.796 -7.585 -15.569 1.00 98.62 156 ALA A CA 1
ATOM 1240 C C . ALA A 1 156 ? 6.402 -8.841 -16.213 1.00 98.62 156 ALA A C 1
ATOM 1242 O O . ALA A 1 156 ? 7.624 -9.013 -16.247 1.00 98.62 156 ALA A O 1
ATOM 1243 N N . GLU A 1 157 ? 5.528 -9.708 -16.723 1.00 97.69 157 GLU A N 1
ATOM 1244 C CA . GLU A 1 157 ? 5.850 -10.847 -17.593 1.00 97.69 157 GLU A CA 1
ATOM 1245 C C . GLU A 1 157 ? 4.571 -11.260 -18.321 1.00 97.69 157 GLU A C 1
ATOM 1247 O O . GLU A 1 157 ? 3.550 -11.525 -17.683 1.00 97.69 157 GLU A O 1
ATOM 1252 N N . TYR A 1 158 ? 4.606 -11.302 -19.652 1.00 97.06 158 TYR A N 1
ATOM 1253 C CA . TYR A 1 158 ? 3.430 -11.631 -20.452 1.00 97.06 158 TYR A CA 1
ATOM 1254 C C . TYR A 1 158 ? 3.712 -12.883 -21.290 1.00 97.06 158 TYR A C 1
ATOM 1256 O O . TYR A 1 158 ? 4.716 -12.906 -22.004 1.00 97.06 158 TYR A O 1
ATOM 1264 N N . PRO A 1 159 ? 2.838 -13.906 -21.262 1.00 94.69 159 PRO A N 1
ATOM 1265 C CA . PRO A 1 159 ? 3.003 -15.090 -22.110 1.00 94.69 159 PRO A CA 1
ATOM 1266 C C . PRO A 1 159 ? 2.924 -14.755 -23.602 1.00 94.69 159 PRO A C 1
ATOM 1268 O O . PRO A 1 159 ? 3.584 -15.373 -24.435 1.00 94.69 159 PRO A O 1
ATOM 1271 N N . ASP A 1 160 ? 2.061 -13.796 -23.928 1.00 95.44 160 ASP A N 1
ATOM 1272 C CA . ASP A 1 160 ? 1.697 -13.358 -25.264 1.00 95.44 160 ASP A CA 1
ATOM 1273 C C . ASP A 1 160 ? 1.000 -11.984 -25.181 1.00 95.44 160 ASP A C 1
ATOM 1275 O O . ASP A 1 160 ? 0.899 -11.377 -24.112 1.00 95.44 160 ASP A O 1
ATOM 1279 N N . TYR A 1 161 ? 0.499 -11.505 -26.321 1.00 95.88 161 TYR A N 1
ATOM 1280 C CA . TYR A 1 161 ? -0.319 -10.293 -26.428 1.00 95.88 161 TYR A CA 1
ATOM 1281 C C . TYR A 1 161 ? -1.776 -10.626 -26.787 1.00 95.88 161 TYR A C 1
ATOM 1283 O O . TYR A 1 161 ? -2.445 -9.870 -27.493 1.00 95.88 161 TYR A O 1
ATOM 1291 N N . ASN A 1 162 ? -2.275 -11.782 -26.340 1.00 97.19 162 ASN A N 1
ATOM 1292 C CA . ASN A 1 162 ? -3.683 -12.136 -26.487 1.00 97.19 162 ASN A CA 1
ATOM 1293 C C . ASN A 1 162 ? -4.507 -11.516 -25.352 1.00 97.19 162 ASN A C 1
ATOM 1295 O O . ASN A 1 162 ? -4.003 -11.293 -24.251 1.00 97.19 162 ASN A O 1
ATOM 1299 N N . VAL A 1 163 ? -5.798 -11.267 -25.603 1.00 97.81 163 VAL A N 1
ATOM 1300 C CA . VAL A 1 163 ? -6.692 -10.733 -24.565 1.00 97.81 163 VAL A CA 1
ATOM 1301 C C . VAL A 1 163 ? -6.801 -11.721 -23.405 1.00 97.81 163 VAL A C 1
ATOM 1303 O O . VAL A 1 163 ? -7.174 -12.878 -23.610 1.00 97.81 163 VAL A O 1
ATOM 1306 N N . ARG A 1 164 ? -6.510 -11.262 -22.184 1.00 95.81 164 ARG A N 1
ATOM 1307 C CA . ARG A 1 164 ? -6.405 -12.123 -21.003 1.00 95.81 164 ARG A CA 1
ATOM 1308 C C . ARG A 1 164 ? -6.961 -11.446 -19.758 1.00 95.81 164 ARG A C 1
ATOM 1310 O O . ARG A 1 164 ? -6.403 -10.477 -19.280 1.00 95.81 164 ARG A O 1
ATOM 1317 N N . SER A 1 165 ? -8.017 -12.005 -19.170 1.00 95.88 165 SER A N 1
ATOM 1318 C CA . SER A 1 165 ? -8.686 -11.439 -17.984 1.00 95.88 165 SER A CA 1
ATOM 1319 C C . SER A 1 165 ? -8.212 -12.014 -16.642 1.00 95.88 165 SER A C 1
ATOM 1321 O O . SER A 1 165 ? -8.684 -11.589 -15.585 1.00 95.88 165 SER A O 1
ATOM 1323 N N . LYS A 1 166 ? -7.307 -13.000 -16.654 1.00 96.06 166 LYS A N 1
ATOM 1324 C CA . LYS A 1 166 ? -6.778 -13.681 -15.463 1.00 96.06 166 LYS A CA 1
ATOM 1325 C C . LYS A 1 166 ? -5.281 -13.967 -15.610 1.00 96.06 166 LYS A C 1
ATOM 1327 O O . LYS A 1 166 ? -4.850 -14.266 -16.723 1.00 96.06 166 LYS A O 1
ATOM 1332 N N . PRO A 1 167 ? -4.500 -13.914 -14.516 1.00 95.62 167 PRO A N 1
ATOM 1333 C CA . PRO A 1 167 ? -3.081 -14.238 -14.560 1.00 95.62 167 PRO A CA 1
ATOM 1334 C C . PRO A 1 167 ? -2.854 -15.689 -14.984 1.00 95.62 167 PRO A C 1
ATOM 1336 O O . PRO A 1 167 ? -3.550 -16.596 -14.526 1.00 95.62 167 PRO A O 1
ATOM 1339 N N . ASP A 1 168 ? -1.850 -15.888 -15.832 1.00 95.62 168 ASP A N 1
ATOM 1340 C CA . ASP A 1 168 ? -1.325 -17.200 -16.189 1.00 95.62 168 ASP A CA 1
ATOM 1341 C C . ASP A 1 168 ? -0.117 -17.503 -15.299 1.00 95.62 168 ASP A C 1
ATOM 1343 O O . ASP A 1 168 ? 0.952 -16.910 -15.455 1.00 95.62 168 ASP A O 1
ATOM 1347 N N . TYR A 1 169 ? -0.307 -18.353 -14.292 1.00 95.62 169 TYR A N 1
ATOM 1348 C CA . TYR A 1 169 ? 0.729 -18.590 -13.286 1.00 95.62 169 TYR A CA 1
ATOM 1349 C C . TYR A 1 169 ? 1.880 -19.466 -13.787 1.00 95.62 169 TYR A C 1
ATOM 1351 O O . TYR A 1 169 ? 2.941 -19.440 -13.164 1.00 95.62 169 TYR A O 1
ATOM 1359 N N . ASP A 1 170 ? 1.724 -20.152 -14.922 1.00 96.50 170 ASP A N 1
ATOM 1360 C CA . ASP A 1 170 ? 2.831 -20.872 -15.563 1.00 96.50 170 ASP A CA 1
ATOM 1361 C C . ASP A 1 170 ? 3.896 -19.897 -16.099 1.00 96.50 170 ASP A C 1
ATOM 1363 O O . ASP A 1 170 ? 5.069 -20.249 -16.222 1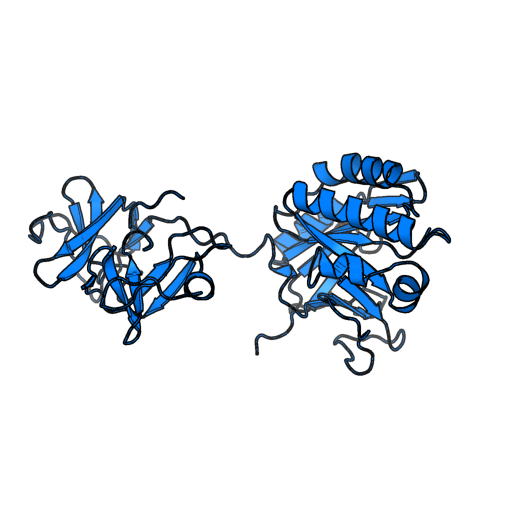.00 96.50 170 ASP A O 1
ATOM 1367 N N . TYR A 1 171 ? 3.503 -18.639 -16.322 1.00 95.50 171 TYR A N 1
ATOM 1368 C CA . TYR A 1 171 ? 4.364 -17.532 -16.739 1.00 95.50 171 TYR A CA 1
ATOM 1369 C C . TYR A 1 171 ? 4.661 -16.554 -15.598 1.00 95.50 171 TYR A C 1
ATOM 1371 O O . TYR A 1 171 ? 5.093 -15.428 -15.825 1.00 95.50 171 TYR A O 1
ATOM 1379 N N . PHE A 1 172 ? 4.438 -16.955 -14.344 1.00 97.38 172 PHE A N 1
ATOM 1380 C CA . PHE A 1 172 ? 4.751 -16.096 -13.209 1.00 97.38 172 PHE A CA 1
ATOM 1381 C C . PHE A 1 172 ? 6.260 -15.763 -13.169 1.00 97.38 172 PHE A C 1
ATOM 1383 O O . PHE A 1 172 ? 7.086 -16.689 -13.133 1.00 97.38 172 PHE A O 1
ATOM 1390 N N . PRO A 1 173 ? 6.659 -14.472 -13.105 1.00 93.94 173 PRO A N 1
ATOM 1391 C CA . PRO A 1 173 ? 8.060 -14.063 -13.091 1.00 93.94 173 PRO A CA 1
ATOM 1392 C C . PRO A 1 173 ? 8.697 -14.384 -11.743 1.00 93.94 173 PRO A C 1
ATOM 1394 O O . PRO A 1 173 ? 8.864 -13.534 -10.874 1.00 93.94 173 PRO A O 1
ATOM 1397 N N . SER A 1 174 ? 9.069 -15.650 -11.573 1.00 94.69 174 SER A N 1
ATOM 1398 C CA . SER A 1 174 ? 9.548 -16.188 -10.303 1.00 94.69 174 SER A CA 1
ATOM 1399 C C . SER A 1 174 ? 10.816 -15.459 -9.858 1.00 94.69 174 SER A C 1
ATOM 1401 O O . SER A 1 174 ? 11.885 -15.642 -10.454 1.00 94.69 174 SER A O 1
ATOM 1403 N N . MET A 1 175 ? 10.648 -14.602 -8.852 1.00 95.88 175 MET A N 1
ATOM 1404 C CA . MET A 1 175 ? 11.641 -13.769 -8.179 1.00 95.88 175 MET A CA 1
ATOM 1405 C C . MET A 1 175 ? 11.178 -13.580 -6.729 1.00 95.88 175 MET A C 1
ATOM 1407 O O . MET A 1 175 ? 9.980 -13.475 -6.460 1.00 95.88 175 MET A O 1
ATOM 1411 N N . ASP A 1 176 ? 12.117 -13.525 -5.788 1.00 96.19 176 ASP A N 1
ATOM 1412 C CA . ASP A 1 176 ? 11.788 -13.236 -4.391 1.00 96.19 176 ASP A CA 1
ATOM 1413 C C . ASP A 1 176 ? 11.224 -11.814 -4.250 1.00 96.19 176 ASP A C 1
ATOM 1415 O O . ASP A 1 176 ? 11.711 -10.879 -4.881 1.00 96.19 176 ASP A O 1
ATOM 1419 N N . GLY A 1 177 ? 10.219 -11.640 -3.389 1.00 94.50 177 GLY A N 1
ATOM 1420 C CA . GLY A 1 177 ? 9.663 -10.324 -3.056 1.00 94.50 177 GLY A CA 1
ATOM 1421 C C . GLY A 1 177 ? 8.699 -9.722 -4.086 1.00 94.50 177 GLY A C 1
ATOM 1422 O O . GLY A 1 177 ? 8.351 -8.548 -3.951 1.00 94.50 177 GLY A O 1
ATOM 1423 N N . VAL A 1 178 ? 8.238 -10.497 -5.075 1.00 98.38 178 VAL A N 1
ATOM 1424 C CA . VAL A 1 178 ? 7.150 -10.085 -5.982 1.00 98.38 178 VAL A CA 1
ATOM 1425 C C . VAL A 1 178 ? 5.835 -9.999 -5.215 1.00 98.38 178 VAL A C 1
ATOM 1427 O O . VAL A 1 178 ? 5.303 -11.002 -4.741 1.00 98.38 178 VAL A O 1
ATOM 1430 N N . ALA A 1 179 ? 5.312 -8.781 -5.102 1.00 97.81 179 ALA A N 1
ATOM 1431 C CA . ALA A 1 179 ? 4.061 -8.467 -4.425 1.00 97.81 179 ALA A CA 1
ATOM 1432 C C . ALA A 1 179 ? 2.923 -8.130 -5.391 1.00 97.81 179 ALA A C 1
ATOM 1434 O O . ALA A 1 179 ? 1.767 -8.409 -5.071 1.00 97.81 179 ALA A O 1
ATOM 1435 N N . ILE A 1 180 ? 3.245 -7.583 -6.567 1.00 98.81 180 ILE A N 1
ATOM 1436 C CA . ILE A 1 180 ? 2.297 -7.363 -7.664 1.00 98.81 180 ILE A CA 1
ATOM 1437 C C . ILE A 1 180 ? 2.862 -7.995 -8.937 1.00 98.81 180 ILE A C 1
ATOM 1439 O O . ILE A 1 180 ? 4.043 -7.848 -9.249 1.00 98.81 180 ILE A O 1
ATOM 1443 N N . PHE A 1 181 ? 2.009 -8.698 -9.673 1.00 98.62 181 PHE A N 1
ATOM 1444 C CA . PHE A 1 181 ? 2.329 -9.248 -10.986 1.00 98.62 181 PHE A CA 1
ATOM 1445 C C . PHE A 1 181 ? 1.488 -8.539 -12.049 1.00 98.62 181 PHE A C 1
ATOM 1447 O O . PHE A 1 181 ? 0.261 -8.668 -12.031 1.00 98.62 181 PHE A O 1
ATOM 1454 N N . GLN A 1 182 ? 2.134 -7.805 -12.959 1.00 98.81 182 GLN A N 1
ATOM 1455 C CA . GLN A 1 182 ? 1.484 -7.323 -14.178 1.00 98.81 182 GLN A CA 1
ATOM 1456 C C . GLN A 1 182 ? 1.523 -8.459 -15.201 1.00 98.81 182 GLN A C 1
ATOM 1458 O O . GLN A 1 182 ? 2.572 -8.776 -15.759 1.00 98.81 182 GLN A O 1
ATOM 1463 N N . PHE A 1 183 ? 0.395 -9.137 -15.377 1.00 98.50 183 PHE A N 1
ATOM 1464 C CA . PHE A 1 183 ? 0.333 -10.417 -16.087 1.00 98.50 183 PHE A CA 1
ATOM 1465 C C . PHE A 1 183 ? -0.034 -10.285 -17.564 1.00 98.50 183 PHE A C 1
ATOM 1467 O O . PHE A 1 183 ? -0.038 -11.275 -18.296 1.00 98.50 183 PHE A O 1
ATOM 1474 N N . THR A 1 184 ? -0.400 -9.083 -18.007 1.00 98.56 184 THR A N 1
ATOM 1475 C CA . THR A 1 184 ? -0.728 -8.793 -19.402 1.00 98.56 184 THR A CA 1
ATOM 1476 C C . THR A 1 184 ? -0.769 -7.287 -19.645 1.00 98.56 184 THR A C 1
ATOM 1478 O O . THR A 1 184 ? -1.133 -6.536 -18.741 1.00 98.56 184 THR A O 1
ATOM 1481 N N . SER A 1 185 ? -0.504 -6.875 -20.884 1.00 98.12 185 SER A N 1
ATOM 1482 C CA . SER A 1 185 ? -0.866 -5.554 -21.420 1.00 98.12 185 SER A CA 1
ATOM 1483 C C . SER A 1 185 ? -2.165 -5.564 -22.240 1.00 98.12 185 SER A C 1
ATOM 1485 O O . SER A 1 185 ? -2.557 -4.577 -22.863 1.00 98.12 185 SER A O 1
ATOM 1487 N N . MET A 1 186 ? -2.859 -6.705 -22.260 1.00 98.12 186 MET A N 1
ATOM 1488 C CA . MET A 1 186 ? -4.057 -6.978 -23.054 1.00 98.12 186 MET A CA 1
ATOM 1489 C C . MET A 1 186 ? -5.200 -7.461 -22.147 1.00 98.12 186 MET A C 1
ATOM 1491 O O . MET A 1 186 ? -5.891 -8.435 -22.438 1.00 98.12 186 MET A O 1
ATOM 1495 N N . TYR A 1 187 ? -5.423 -6.779 -21.021 1.00 98.44 187 TYR A N 1
ATOM 1496 C CA . TYR A 1 187 ? -6.436 -7.152 -20.024 1.00 98.44 187 TYR A CA 1
ATOM 1497 C C . TYR A 1 187 ? -7.873 -7.106 -20.578 1.00 98.44 187 TYR A C 1
ATOM 1499 O O . TYR A 1 187 ? -8.758 -7.857 -20.149 1.00 98.44 187 TYR A O 1
ATOM 1507 N N . ILE A 1 188 ? -8.078 -6.257 -21.590 1.00 98.19 188 ILE A N 1
ATOM 1508 C CA . ILE A 1 188 ? -9.272 -6.164 -22.436 1.00 98.19 188 ILE A CA 1
ATOM 1509 C C . ILE A 1 188 ? -8.869 -6.028 -23.912 1.00 98.19 188 ILE A C 1
ATOM 1511 O O . ILE A 1 188 ? -7.717 -5.736 -24.241 1.00 98.19 188 ILE A O 1
ATOM 1515 N N . ALA A 1 189 ? -9.836 -6.193 -24.818 1.00 96.75 189 ALA A N 1
ATOM 1516 C CA . ALA A 1 189 ? -9.638 -5.889 -26.232 1.00 96.75 189 ALA A CA 1
ATOM 1517 C C . ALA A 1 189 ? -9.272 -4.405 -26.428 1.00 96.75 189 ALA A C 1
ATOM 1519 O O . ALA A 1 189 ? -9.951 -3.525 -25.904 1.00 96.75 189 ALA A O 1
ATOM 1520 N N . GLY A 1 190 ? -8.213 -4.140 -27.198 1.00 93.19 190 GLY A N 1
ATOM 1521 C CA . GLY A 1 190 ? -7.691 -2.787 -27.434 1.00 93.19 190 GLY A CA 1
ATOM 1522 C C . GLY A 1 190 ? -6.500 -2.386 -26.554 1.00 93.19 190 GLY A C 1
ATOM 1523 O O . GLY A 1 190 ? -5.905 -1.347 -26.823 1.00 93.19 190 GLY A O 1
ATOM 1524 N N . GLY A 1 191 ? -6.114 -3.220 -25.583 1.00 96.25 191 GLY A N 1
ATOM 1525 C CA . GLY A 1 191 ? -4.933 -3.010 -24.741 1.00 96.25 191 GLY A CA 1
ATOM 1526 C C . GLY A 1 191 ? -5.248 -2.282 -23.434 1.00 96.25 191 GLY A C 1
ATOM 1527 O O . GLY A 1 191 ? -5.883 -1.228 -23.420 1.00 96.25 191 GLY A O 1
ATOM 1528 N N . LEU A 1 192 ? -4.815 -2.878 -22.326 1.00 98.38 192 LEU A N 1
ATOM 1529 C CA . LEU A 1 192 ? -4.901 -2.348 -20.968 1.00 98.38 192 LEU A CA 1
ATOM 1530 C C . LEU A 1 192 ? -4.045 -3.223 -20.059 1.00 98.38 192 LEU A C 1
ATOM 1532 O O . LEU A 1 192 ? -4.147 -4.449 -20.125 1.00 98.38 192 LEU A O 1
ATOM 1536 N N . ASP A 1 193 ? -3.262 -2.610 -19.186 1.00 98.75 193 ASP A N 1
ATOM 1537 C CA . ASP A 1 193 ? -2.406 -3.355 -18.276 1.00 98.75 193 ASP A CA 1
ATOM 1538 C C . ASP A 1 193 ? -3.218 -3.987 -17.138 1.00 98.75 193 ASP A C 1
ATOM 1540 O O . ASP A 1 193 ? -4.036 -3.341 -16.474 1.00 98.75 193 ASP A O 1
ATOM 1544 N N . GLY A 1 194 ? -3.025 -5.295 -16.959 1.00 98.56 194 GLY A N 1
ATOM 1545 C CA . GLY A 1 194 ? -3.718 -6.126 -15.980 1.00 98.56 194 GLY A CA 1
ATOM 1546 C C . GLY A 1 194 ? -2.769 -6.585 -14.883 1.00 98.56 194 GLY A C 1
ATOM 1547 O O . GLY A 1 194 ? -1.737 -7.202 -15.149 1.00 98.56 194 GLY A O 1
ATOM 1548 N N . ASN A 1 195 ? -3.147 -6.323 -13.634 1.00 98.81 195 ASN A N 1
ATOM 1549 C CA . ASN A 1 195 ? -2.329 -6.571 -12.452 1.00 98.81 195 ASN A CA 1
ATOM 1550 C C . ASN A 1 195 ? -3.042 -7.480 -11.456 1.00 98.81 195 ASN A C 1
ATOM 1552 O O . ASN A 1 195 ? -4.263 -7.420 -11.315 1.00 98.81 195 ASN A O 1
ATOM 1556 N N . VAL A 1 196 ? -2.278 -8.277 -10.711 1.00 98.50 196 VAL A N 1
ATOM 1557 C CA . VAL A 1 196 ? -2.771 -9.038 -9.557 1.00 98.50 196 VAL A CA 1
ATOM 1558 C C . VAL A 1 196 ? -1.911 -8.767 -8.323 1.00 98.50 196 VAL A C 1
ATOM 1560 O O . VAL A 1 196 ? -0.685 -8.865 -8.373 1.00 98.50 196 VAL A O 1
ATOM 1563 N N . ASP A 1 197 ? -2.560 -8.436 -7.206 1.00 97.81 197 ASP A N 1
ATOM 1564 C CA . ASP A 1 197 ? -1.932 -8.318 -5.890 1.00 97.81 197 ASP A CA 1
ATOM 1565 C C . ASP A 1 197 ? -1.800 -9.708 -5.253 1.00 97.81 197 ASP A C 1
ATOM 1567 O O . ASP A 1 197 ? -2.779 -10.434 -5.058 1.00 97.81 197 ASP A O 1
ATOM 1571 N N . LEU A 1 198 ? -0.568 -10.090 -4.930 1.00 95.38 198 LEU A N 1
ATOM 1572 C CA . LEU A 1 198 ? -0.226 -11.411 -4.405 1.00 95.38 198 LEU A CA 1
ATOM 1573 C C . LEU A 1 198 ? -0.165 -11.450 -2.877 1.00 95.38 198 LEU A C 1
ATOM 1575 O O . LEU A 1 198 ? -0.167 -12.538 -2.300 1.00 95.38 198 LEU A O 1
ATOM 1579 N N . THR A 1 199 ? -0.083 -10.286 -2.229 1.00 92.06 199 THR A N 1
ATOM 1580 C CA . THR A 1 199 ? 0.293 -10.155 -0.809 1.00 92.06 199 THR A CA 1
ATOM 1581 C C . THR A 1 199 ? -0.692 -9.328 0.017 1.00 92.06 199 THR A C 1
ATOM 1583 O O . THR A 1 199 ? -0.656 -9.380 1.245 1.00 92.06 199 THR A O 1
ATOM 1586 N N . GLY A 1 200 ? -1.577 -8.576 -0.639 1.00 93.00 200 GLY A N 1
ATOM 1587 C CA . GLY A 1 200 ? -2.441 -7.576 -0.019 1.00 93.00 200 GLY A CA 1
ATOM 1588 C C . GLY A 1 200 ? -1.777 -6.201 0.118 1.00 93.00 200 GLY A C 1
ATOM 1589 O O . GLY A 1 200 ? -2.263 -5.370 0.886 1.00 93.00 200 GLY A O 1
ATOM 1590 N N . ILE A 1 201 ? -0.670 -5.937 -0.586 1.00 94.62 201 ILE A N 1
ATOM 1591 C CA . ILE A 1 201 ? 0.061 -4.662 -0.505 1.00 94.62 201 ILE A CA 1
ATOM 1592 C C . ILE A 1 201 ? -0.779 -3.470 -0.987 1.00 94.62 201 ILE A C 1
ATOM 1594 O O . ILE A 1 201 ? -0.625 -2.361 -0.474 1.00 94.62 201 ILE A O 1
ATOM 1598 N N . THR A 1 202 ? -1.739 -3.692 -1.890 1.00 96.62 202 THR A N 1
ATOM 1599 C CA . THR A 1 202 ? -2.659 -2.650 -2.387 1.00 96.62 202 THR A CA 1
ATOM 1600 C C . THR A 1 202 ? -3.662 -2.183 -1.330 1.00 96.62 202 THR A C 1
ATOM 1602 O O . THR A 1 202 ? -4.373 -1.198 -1.517 1.00 96.62 202 THR A O 1
ATOM 1605 N N . TYR A 1 203 ? -3.725 -2.846 -0.174 1.00 93.00 203 TYR A N 1
ATOM 1606 C CA . TYR A 1 203 ? -4.472 -2.341 0.972 1.00 93.00 203 TYR A CA 1
ATOM 1607 C C . TYR A 1 203 ? -3.715 -1.257 1.746 1.00 93.00 203 TYR A C 1
ATOM 1609 O O . TYR A 1 203 ? -4.330 -0.542 2.539 1.00 93.00 203 TYR A O 1
ATOM 1617 N N . ASN A 1 204 ? -2.403 -1.098 1.566 1.00 91.38 204 ASN A N 1
ATOM 1618 C CA . ASN A 1 204 ? -1.665 -0.069 2.293 1.00 91.38 204 ASN A CA 1
ATOM 1619 C C . ASN A 1 204 ? -2.193 1.331 1.927 1.00 91.38 204 ASN A C 1
ATOM 1621 O O . ASN A 1 204 ? -2.482 1.624 0.769 1.00 91.38 204 ASN A O 1
ATOM 1625 N N . GLY A 1 205 ? -2.398 2.175 2.942 1.00 89.81 205 GLY A N 1
ATOM 1626 C CA . GLY A 1 205 ? -3.070 3.478 2.819 1.00 89.81 205 GLY A CA 1
ATOM 1627 C C . GLY A 1 205 ? -4.596 3.435 2.670 1.00 89.81 205 GLY A C 1
ATOM 1628 O O . GLY A 1 205 ? -5.231 4.486 2.682 1.00 89.81 205 GLY A O 1
ATOM 1629 N N . TYR A 1 206 ? -5.186 2.241 2.568 1.00 84.75 206 TYR A N 1
ATOM 1630 C CA . TYR A 1 206 ? -6.626 2.024 2.369 1.00 84.75 206 TYR A CA 1
ATOM 1631 C C . TYR A 1 206 ? -7.255 1.036 3.343 1.00 84.75 206 TYR A C 1
ATOM 1633 O O . TYR A 1 206 ? -8.479 0.904 3.385 1.00 84.75 206 TYR A O 1
ATOM 1641 N N . LYS A 1 207 ? -6.444 0.357 4.159 1.00 69.88 207 LYS A N 1
ATOM 1642 C CA . LYS A 1 207 ? -6.915 -0.234 5.407 1.00 69.88 207 LYS A CA 1
ATOM 1643 C C . LYS A 1 207 ? -7.631 0.890 6.138 1.00 69.88 207 LYS A C 1
ATOM 1645 O O . LYS A 1 207 ? -7.004 1.894 6.475 1.00 69.88 207 LYS A O 1
ATOM 1650 N N . GLN A 1 208 ? -8.951 0.766 6.302 1.00 49.41 208 GLN A N 1
ATOM 1651 C CA . GLN A 1 208 ? -9.690 1.712 7.125 1.00 49.41 208 GLN A CA 1
ATOM 1652 C C . GLN A 1 208 ? -8.927 1.854 8.435 1.00 49.41 208 GLN A C 1
ATOM 1654 O O . GLN A 1 208 ? -8.611 0.847 9.072 1.00 49.41 208 GLN A O 1
ATOM 1659 N N . ALA A 1 209 ? -8.624 3.096 8.805 1.00 45.38 209 ALA A N 1
ATOM 1660 C CA . ALA A 1 209 ? -8.119 3.414 10.122 1.00 45.38 209 ALA A CA 1
ATOM 1661 C C . ALA A 1 209 ? -9.169 2.965 11.146 1.00 45.38 209 ALA A C 1
ATOM 1663 O O . ALA A 1 209 ? -10.107 3.684 11.465 1.00 45.38 209 ALA A O 1
ATOM 1664 N N . ASN A 1 210 ? -9.023 1.742 11.629 1.00 49.28 210 ASN A N 1
ATOM 1665 C CA . ASN A 1 210 ? -9.748 1.191 12.752 1.00 49.28 210 ASN A CA 1
ATOM 1666 C C . ASN A 1 210 ? -8.641 0.747 13.721 1.00 49.28 210 ASN A C 1
ATOM 1668 O O . ASN A 1 210 ? -7.878 -0.146 13.385 1.00 49.28 210 ASN A O 1
ATOM 1672 N N . THR A 1 211 ? -8.421 1.357 14.884 1.00 55.56 211 THR A N 1
ATOM 1673 C CA . THR A 1 211 ? -9.305 2.244 15.648 1.00 55.56 211 THR A CA 1
ATOM 1674 C C . THR A 1 211 ? -8.512 2.926 16.761 1.00 55.56 211 THR A C 1
ATOM 1676 O O . THR A 1 211 ? -7.957 2.239 17.614 1.00 55.56 211 THR A O 1
ATOM 1679 N N . ILE A 1 212 ? -8.589 4.258 16.843 1.00 65.75 212 ILE A N 1
ATOM 1680 C CA . ILE A 1 212 ? -8.831 4.884 18.146 1.00 65.75 212 ILE A CA 1
ATOM 1681 C C . ILE A 1 212 ? -10.251 5.414 18.101 1.00 65.75 212 ILE A C 1
ATOM 1683 O O . ILE A 1 212 ? -10.524 6.486 17.566 1.00 65.75 212 ILE A O 1
ATOM 1687 N N . SER A 1 213 ? -11.177 4.612 18.602 1.00 81.00 213 SER A N 1
ATOM 1688 C CA . SER A 1 213 ? -12.556 5.029 18.783 1.00 81.00 213 SER A CA 1
ATOM 1689 C C . SER A 1 213 ? -12.907 4.755 20.225 1.00 81.00 213 SER A C 1
ATOM 1691 O O . SER A 1 213 ? -12.689 3.663 20.739 1.00 81.00 213 SER A O 1
ATOM 1693 N N . ASN A 1 214 ? -13.467 5.759 20.879 1.00 92.06 214 ASN A N 1
ATOM 1694 C CA . ASN A 1 214 ? -14.113 5.567 22.165 1.00 92.06 214 ASN A CA 1
ATOM 1695 C C . ASN A 1 214 ? -15.613 5.802 22.036 1.00 92.06 214 ASN A C 1
ATOM 1697 O O . ASN A 1 214 ? -16.240 6.263 22.975 1.00 92.06 214 ASN A O 1
ATOM 1701 N N . VAL A 1 215 ? -16.184 5.557 20.855 1.00 92.12 215 VAL A N 1
ATOM 1702 C CA . VAL A 1 215 ? -17.621 5.699 20.627 1.00 92.12 215 VAL A CA 1
ATOM 1703 C C . VAL A 1 215 ? -18.265 4.322 20.603 1.00 92.12 215 VAL A C 1
ATOM 1705 O O . VAL A 1 215 ? -17.925 3.491 19.763 1.00 92.12 215 VAL A O 1
ATOM 1708 N N . LEU A 1 216 ? -19.223 4.115 21.500 1.00 92.19 216 LEU A N 1
ATOM 1709 C CA . LEU A 1 216 ? -20.097 2.947 21.538 1.00 92.19 216 LEU A CA 1
ATOM 1710 C C . LEU A 1 216 ? -21.488 3.316 21.028 1.00 92.19 216 LEU A C 1
ATOM 1712 O O . LEU A 1 216 ? -21.903 4.472 21.100 1.00 92.19 216 LEU A O 1
ATOM 1716 N N . THR A 1 217 ? -22.198 2.336 20.483 1.00 92.31 217 THR A N 1
ATOM 1717 C CA . THR A 1 217 ? -23.585 2.467 20.030 1.00 92.31 217 THR A CA 1
ATOM 1718 C C . THR A 1 217 ? -24.459 1.593 20.910 1.00 92.31 217 THR A C 1
ATOM 1720 O O . THR A 1 217 ? -24.197 0.396 21.018 1.00 92.31 217 THR A O 1
ATOM 1723 N N . VAL A 1 218 ? -25.489 2.174 21.519 1.00 90.88 218 VAL A N 1
ATOM 1724 C CA . VAL A 1 218 ? -26.480 1.431 22.307 1.00 90.88 218 VAL A CA 1
ATOM 1725 C C . VAL A 1 218 ? -27.238 0.469 21.392 1.00 90.88 218 VAL A C 1
ATOM 1727 O O . VAL A 1 218 ? -27.676 0.854 20.309 1.00 90.88 218 VAL A O 1
ATOM 1730 N N . LYS A 1 219 ? -27.402 -0.777 21.835 1.00 87.88 219 LYS A N 1
ATOM 1731 C CA . LYS A 1 219 ? -28.193 -1.822 21.183 1.00 87.88 219 LYS A CA 1
ATOM 1732 C C . LYS A 1 219 ? -29.117 -2.444 22.224 1.00 87.88 219 LYS A C 1
ATOM 1734 O O . LYS A 1 219 ? -28.642 -3.132 23.122 1.00 87.88 219 LYS A O 1
ATOM 1739 N N . THR A 1 220 ? -30.421 -2.198 22.120 1.00 69.81 220 THR A N 1
ATOM 1740 C CA . THR A 1 220 ? -31.413 -2.807 23.018 1.00 69.81 220 THR A CA 1
ATOM 1741 C C . THR A 1 220 ? -32.131 -3.958 22.315 1.00 69.81 220 THR A C 1
ATOM 1743 O O . THR A 1 220 ? -32.604 -3.826 21.188 1.00 69.81 220 THR A O 1
ATOM 1746 N N . GLY A 1 221 ? -32.197 -5.120 22.967 1.00 59.62 221 GLY A N 1
ATOM 1747 C CA . GLY A 1 221 ? -33.033 -6.237 22.523 1.00 59.62 221 GLY A CA 1
ATOM 1748 C C . GLY A 1 221 ? -34.479 -6.055 22.996 1.00 59.62 221 GLY A C 1
ATOM 1749 O O . GLY A 1 221 ? -34.704 -5.711 24.150 1.00 59.62 221 GLY A O 1
ATOM 1750 N N . ASN A 1 222 ? -35.449 -6.272 22.102 1.00 46.25 222 ASN A N 1
ATOM 1751 C CA . ASN A 1 222 ? -36.898 -6.358 22.351 1.00 46.25 222 ASN A CA 1
ATOM 1752 C C . ASN A 1 222 ? -37.511 -5.360 23.363 1.00 46.25 222 ASN A C 1
ATOM 1754 O O . ASN A 1 222 ? -38.209 -5.749 24.297 1.00 46.25 222 ASN A O 1
ATOM 1758 N N . GLY A 1 223 ? -37.367 -4.060 23.090 1.00 51.19 223 GLY A N 1
ATOM 1759 C CA . GLY A 1 223 ? -38.463 -3.115 23.349 1.00 51.19 223 GLY A CA 1
ATOM 1760 C C . GLY A 1 223 ? -38.395 -2.222 24.588 1.00 51.19 223 GLY A C 1
ATOM 1761 O O . GLY A 1 223 ? -39.333 -1.459 24.773 1.00 51.19 223 GLY A O 1
ATOM 1762 N N . ASN A 1 224 ? -37.318 -2.219 25.381 1.00 49.81 224 ASN A N 1
ATOM 1763 C CA . ASN A 1 224 ? -37.112 -1.188 26.409 1.00 49.81 224 ASN A CA 1
ATOM 1764 C C . ASN A 1 224 ? -35.673 -0.637 26.403 1.00 49.81 224 ASN A C 1
ATOM 1766 O O . ASN A 1 224 ? -34.725 -1.401 26.223 1.00 49.81 224 ASN A O 1
ATOM 1770 N N . PRO A 1 225 ? -35.486 0.674 26.632 1.00 53.00 225 PRO A N 1
ATOM 1771 C CA . PRO A 1 225 ? -34.201 1.257 26.994 1.00 53.00 225 PRO A CA 1
ATOM 1772 C C . PRO A 1 225 ? -33.638 0.617 28.269 1.00 53.00 225 PRO A C 1
ATOM 1774 O O . PRO A 1 225 ? -34.219 0.778 29.345 1.00 53.00 225 PRO A O 1
ATOM 1777 N N . THR A 1 226 ? -32.499 -0.072 28.192 1.00 67.38 226 THR A N 1
ATOM 1778 C CA . THR A 1 226 ? -31.708 -0.345 29.400 1.00 67.38 226 THR A CA 1
ATOM 1779 C C . THR A 1 226 ? -31.270 1.006 29.965 1.00 67.38 226 THR A C 1
ATOM 1781 O O . THR A 1 226 ? -30.963 1.923 29.213 1.00 67.38 226 THR A O 1
ATOM 1784 N N . THR A 1 227 ? -31.324 1.218 31.270 1.00 81.31 227 THR A N 1
ATOM 1785 C CA . THR A 1 227 ? -30.952 2.521 31.839 1.00 81.31 227 THR A CA 1
ATOM 1786 C C . THR A 1 227 ? -29.435 2.665 31.973 1.00 81.31 227 THR A C 1
ATOM 1788 O O . THR A 1 227 ? -28.694 1.686 31.865 1.00 81.31 227 THR A O 1
ATOM 1791 N N . MET A 1 228 ? -28.962 3.888 32.207 1.00 88.25 228 MET A N 1
ATOM 1792 C CA . MET A 1 228 ? -27.595 4.101 32.677 1.00 88.25 228 MET A CA 1
ATOM 1793 C C . MET A 1 228 ? -27.438 3.633 34.124 1.00 88.25 228 MET A C 1
ATOM 1795 O O . MET A 1 228 ? -28.378 3.669 34.919 1.00 88.25 228 MET A O 1
ATOM 1799 N N . PHE A 1 229 ? -26.215 3.263 34.475 1.00 90.88 229 PHE A N 1
ATOM 1800 C CA . PHE A 1 229 ? -25.825 2.875 35.823 1.00 90.88 229 PHE A CA 1
ATOM 1801 C C . PHE A 1 229 ? -24.929 3.940 36.442 1.00 90.88 229 PHE A C 1
ATOM 1803 O O . PHE A 1 229 ? -24.274 4.708 35.731 1.00 90.88 229 PHE A O 1
ATOM 1810 N N . ASN A 1 230 ? -24.887 3.973 37.768 1.00 92.31 230 ASN A N 1
ATOM 1811 C CA . ASN A 1 230 ? -23.881 4.715 38.512 1.00 92.31 230 ASN A CA 1
ATOM 1812 C C . ASN A 1 230 ? -22.667 3.826 38.853 1.00 92.31 230 ASN A C 1
ATOM 1814 O O . ASN A 1 230 ? -22.665 2.619 38.613 1.00 92.31 230 ASN A O 1
ATOM 1818 N N . SER A 1 231 ? -21.629 4.414 39.449 1.00 91.81 231 SER A N 1
ATOM 1819 C CA . SER A 1 231 ? -20.401 3.700 39.851 1.00 91.81 231 SER A CA 1
ATOM 1820 C C . SER A 1 231 ? -20.605 2.588 40.890 1.00 91.81 231 SER A C 1
ATOM 1822 O O . SER A 1 231 ? -19.705 1.778 41.087 1.00 91.81 231 SER A O 1
ATOM 1824 N N . LYS A 1 232 ? -21.772 2.521 41.542 1.00 92.19 232 LYS A N 1
ATOM 1825 C CA . LYS A 1 232 ? -22.155 1.455 42.482 1.00 92.19 232 LYS A CA 1
ATOM 1826 C C . LYS A 1 232 ? -22.974 0.342 41.821 1.00 92.19 232 LYS A C 1
ATOM 1828 O O . LYS A 1 232 ? -23.485 -0.525 42.520 1.00 92.19 232 LYS A O 1
ATOM 1833 N N . SER A 1 233 ? -23.087 0.339 40.491 1.00 89.69 233 SER A N 1
ATOM 1834 C CA . SER A 1 233 ? -23.941 -0.586 39.725 1.00 89.69 233 SER A CA 1
ATOM 1835 C C . SE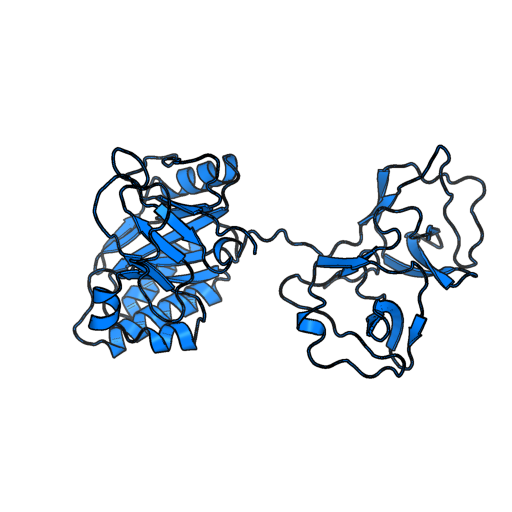R A 1 233 ? -25.442 -0.410 39.983 1.00 89.69 233 SER A C 1
ATOM 1837 O O . SER A 1 233 ? -26.226 -1.331 39.757 1.00 89.69 233 SER A O 1
ATOM 1839 N N . GLU A 1 234 ? -25.870 0.766 40.445 1.00 90.38 234 GLU A N 1
ATOM 1840 C CA . GLU A 1 234 ? -27.287 1.073 40.642 1.00 90.38 234 GLU A CA 1
ATOM 1841 C C . GLU A 1 234 ? -27.847 1.739 39.377 1.00 90.38 234 GLU A C 1
ATOM 1843 O O . GLU A 1 234 ? -27.258 2.674 38.830 1.00 90.38 234 GLU A O 1
ATOM 1848 N N . ALA A 1 235 ? -28.992 1.246 38.915 1.00 87.88 235 ALA A N 1
ATOM 1849 C CA . ALA A 1 235 ? -29.713 1.742 37.750 1.00 87.88 235 ALA A CA 1
ATOM 1850 C C . ALA A 1 235 ? -30.363 3.116 38.016 1.00 87.88 235 ALA A C 1
ATOM 1852 O O . ALA A 1 235 ? -31.041 3.305 39.027 1.00 87.88 235 ALA A O 1
ATOM 1853 N N . TYR A 1 236 ? -30.232 4.069 37.088 1.00 85.12 236 TYR A N 1
ATOM 1854 C CA . TYR A 1 236 ? -30.966 5.336 37.156 1.00 85.12 236 TYR A CA 1
ATOM 1855 C C . TYR A 1 236 ? -32.447 5.128 36.799 1.00 85.12 236 TYR A C 1
ATOM 1857 O O . TYR A 1 236 ? -32.771 4.537 35.774 1.00 85.12 236 TYR A O 1
ATOM 1865 N N . ALA A 1 237 ? -33.372 5.646 37.609 1.00 68.62 237 ALA A N 1
ATOM 1866 C CA . ALA A 1 237 ? -34.808 5.395 37.430 1.00 68.62 237 ALA A CA 1
ATOM 1867 C C . ALA A 1 237 ? -35.438 6.069 36.188 1.00 68.62 237 ALA A C 1
ATOM 1869 O O . ALA A 1 237 ? -36.523 5.673 35.773 1.00 68.62 237 ALA A O 1
ATOM 1870 N N . THR A 1 238 ? -34.798 7.087 35.594 1.00 65.50 238 THR A N 1
ATOM 1871 C CA . THR A 1 238 ? -35.449 7.990 34.617 1.00 65.50 238 THR A CA 1
ATOM 1872 C C . THR A 1 238 ? -34.619 8.314 33.370 1.00 65.50 238 THR A C 1
ATOM 1874 O O . THR A 1 238 ? -34.956 9.257 32.657 1.00 65.50 238 THR A O 1
ATOM 1877 N N . THR A 1 239 ? -33.548 7.567 33.079 1.00 65.69 239 THR A N 1
ATOM 1878 C CA . THR A 1 239 ? -32.655 7.874 31.942 1.00 65.69 239 THR A CA 1
ATOM 1879 C C . THR A 1 239 ? -32.599 6.715 30.945 1.00 65.69 239 THR A C 1
ATOM 1881 O O . THR A 1 239 ? -31.624 5.962 30.931 1.00 65.69 239 THR A O 1
ATOM 1884 N N . PRO A 1 240 ? -33.645 6.531 30.120 1.00 73.12 240 PRO A N 1
ATOM 1885 C CA . PRO A 1 240 ? -33.659 5.475 29.117 1.00 73.12 240 PRO A CA 1
ATOM 1886 C C . PRO A 1 240 ? -32.497 5.622 28.116 1.00 73.12 240 PRO A C 1
ATOM 1888 O O . PRO A 1 240 ? -32.375 6.664 27.468 1.00 73.12 240 PRO A O 1
ATOM 1891 N N . LEU A 1 241 ? -31.675 4.577 27.929 1.00 79.38 241 LEU A N 1
ATOM 1892 C CA . LEU A 1 241 ? -30.753 4.507 26.789 1.00 79.38 241 LEU A CA 1
ATOM 1893 C C . LEU A 1 241 ? -31.519 4.235 25.493 1.00 79.38 241 LEU A C 1
ATOM 1895 O O . LEU A 1 241 ? -32.046 3.149 25.255 1.00 79.38 241 LEU A O 1
ATOM 1899 N N . ILE A 1 242 ? -31.560 5.237 24.626 1.00 84.00 242 ILE A N 1
ATOM 1900 C CA . ILE A 1 242 ? -32.241 5.138 23.337 1.00 84.00 242 ILE A CA 1
ATOM 1901 C C . ILE A 1 242 ? -31.407 4.256 22.397 1.00 84.00 242 ILE A C 1
ATOM 1903 O O . ILE A 1 242 ? -30.201 4.473 22.237 1.00 84.00 242 ILE A O 1
ATOM 1907 N N . ASN A 1 243 ? -32.052 3.273 21.765 1.00 87.62 243 ASN A N 1
ATOM 1908 C CA . ASN A 1 243 ? -31.415 2.389 20.791 1.00 87.62 243 ASN A CA 1
ATOM 1909 C C . ASN A 1 243 ? -30.717 3.193 19.679 1.00 87.62 243 ASN A C 1
ATOM 1911 O O . ASN A 1 243 ? -31.207 4.238 19.258 1.00 87.62 243 ASN A O 1
ATOM 1915 N N . ASP A 1 244 ? -29.568 2.706 19.216 1.00 87.94 244 ASP A N 1
ATOM 1916 C CA . ASP A 1 244 ? -28.722 3.323 18.188 1.00 87.94 244 ASP A CA 1
ATOM 1917 C C . ASP A 1 244 ? -28.118 4.696 18.532 1.00 87.94 244 ASP A C 1
ATOM 1919 O O . ASP A 1 244 ? -27.402 5.282 17.712 1.00 87.94 244 ASP A O 1
ATOM 1923 N N . THR A 1 245 ? -28.301 5.199 19.759 1.00 89.06 245 THR A N 1
ATOM 1924 C CA . THR A 1 245 ? -27.556 6.383 20.207 1.00 89.06 245 THR A CA 1
ATOM 1925 C C . THR A 1 245 ? -26.074 6.080 20.380 1.00 89.06 245 THR A C 1
ATOM 1927 O O . THR A 1 245 ? -25.676 4.996 20.815 1.00 89.06 245 THR A O 1
ATOM 1930 N N . LYS A 1 246 ? -25.244 7.066 20.029 1.00 92.81 246 LYS A N 1
ATOM 1931 C CA . LYS A 1 246 ? -23.787 6.983 20.102 1.00 92.81 246 LYS A CA 1
ATOM 1932 C C . LYS A 1 246 ? -23.276 7.768 21.296 1.00 92.81 246 LYS A C 1
ATOM 1934 O O . LYS A 1 246 ? -23.609 8.939 21.449 1.00 92.81 246 LYS A O 1
ATOM 1939 N N . TRP A 1 247 ? -22.417 7.142 22.086 1.00 92.81 247 TRP A N 1
ATOM 1940 C CA . TRP A 1 247 ? -21.863 7.730 23.299 1.00 92.81 247 TRP A CA 1
ATOM 1941 C C . TRP A 1 247 ? -20.351 7.655 23.272 1.00 92.81 247 TRP A C 1
ATOM 1943 O O . TRP A 1 247 ? -19.779 6.614 22.951 1.00 92.81 247 TRP A O 1
ATOM 1953 N N . LYS A 1 248 ? -19.701 8.766 23.614 1.00 94.94 248 LYS A N 1
ATOM 1954 C CA . LYS A 1 248 ? -18.259 8.788 23.826 1.00 94.94 248 LYS A CA 1
ATOM 1955 C C . LYS A 1 248 ? -17.972 8.292 25.239 1.00 94.94 248 LYS A C 1
ATOM 1957 O O . LYS A 1 248 ? -18.413 8.913 26.199 1.00 94.94 248 LYS A O 1
ATOM 1962 N N . ALA A 1 249 ? -17.223 7.209 25.341 1.00 95.88 249 ALA A N 1
ATOM 1963 C CA . ALA A 1 249 ? -16.725 6.674 26.588 1.00 95.88 249 ALA A CA 1
ATOM 1964 C C . ALA A 1 249 ? -15.297 7.158 26.887 1.00 95.88 249 ALA A C 1
ATOM 1966 O O . ALA A 1 249 ? -14.554 7.566 25.989 1.00 95.88 249 ALA A O 1
ATOM 1967 N N . ASP A 1 250 ? -14.921 7.155 28.161 1.00 95.94 250 ASP A N 1
ATOM 1968 C CA . ASP A 1 250 ? -13.598 7.585 28.629 1.00 95.94 250 ASP A CA 1
ATOM 1969 C C . ASP A 1 250 ? -12.984 6.657 29.689 1.00 95.94 250 ASP A C 1
ATOM 1971 O O . ASP A 1 250 ? -11.986 7.012 30.316 1.00 95.94 250 ASP A O 1
ATOM 1975 N N . GLY A 1 251 ? -13.564 5.473 29.884 1.00 96.38 251 GLY A N 1
ATOM 1976 C CA . GLY A 1 251 ? -13.113 4.503 30.871 1.00 96.38 251 GLY A CA 1
ATOM 1977 C C . GLY A 1 251 ? -14.015 3.278 30.927 1.00 96.38 251 GLY A C 1
ATOM 1978 O O . GLY A 1 251 ? -15.153 3.305 30.459 1.00 96.38 251 GLY A O 1
ATOM 1979 N N . ILE A 1 252 ? -13.502 2.205 31.525 1.00 97.25 252 ILE A N 1
ATOM 1980 C CA . ILE A 1 252 ? -14.243 0.964 31.763 1.00 97.25 252 ILE A CA 1
ATOM 1981 C C . ILE A 1 252 ? -14.096 0.595 33.239 1.00 97.25 252 ILE A C 1
ATOM 1983 O O . ILE A 1 252 ? -12.993 0.655 33.783 1.00 97.25 252 ILE A O 1
ATOM 1987 N N . ILE A 1 253 ? -15.209 0.237 33.874 1.00 95.75 253 ILE A N 1
ATOM 1988 C CA . ILE A 1 253 ? -15.265 -0.319 35.231 1.00 95.75 253 ILE A CA 1
ATOM 1989 C C . ILE A 1 253 ? -15.986 -1.670 35.204 1.00 95.75 253 ILE A C 1
ATOM 1991 O O . ILE A 1 253 ? -16.521 -2.056 34.167 1.00 95.75 253 ILE A O 1
ATOM 1995 N N . VAL A 1 254 ? -16.009 -2.372 36.334 1.00 95.94 254 VAL A N 1
ATOM 1996 C CA . VAL A 1 254 ? -16.807 -3.592 36.522 1.00 95.94 254 VAL A CA 1
ATOM 1997 C C . VAL A 1 254 ? -18.060 -3.292 37.334 1.00 95.94 254 VAL A C 1
ATOM 1999 O O . VAL A 1 254 ? -18.028 -2.441 38.227 1.00 95.94 254 VAL A O 1
ATOM 2002 N N . ASP A 1 255 ? -19.155 -3.979 37.024 1.00 93.19 255 ASP A N 1
ATOM 2003 C CA . ASP A 1 255 ? -20.335 -4.013 37.882 1.00 93.19 255 ASP A CA 1
ATOM 2004 C C . ASP A 1 255 ? -20.189 -5.034 39.026 1.00 93.19 255 ASP A C 1
ATOM 2006 O O . ASP A 1 255 ? -19.168 -5.713 39.167 1.00 93.19 255 ASP A O 1
ATOM 2010 N N . LYS A 1 256 ? -21.218 -5.131 39.876 1.00 90.69 256 LYS A N 1
ATOM 2011 C CA . LYS A 1 256 ? -21.260 -6.067 41.013 1.00 90.69 256 LYS A CA 1
ATOM 2012 C C . LYS A 1 256 ? -21.137 -7.547 40.616 1.00 90.69 256 LYS A C 1
ATOM 2014 O O . LYS A 1 256 ? -20.801 -8.363 41.470 1.00 90.69 256 LYS A O 1
ATOM 2019 N N . ASP A 1 257 ? -21.435 -7.882 39.361 1.00 91.00 257 ASP A N 1
ATOM 2020 C CA . ASP A 1 257 ? -21.404 -9.239 38.814 1.00 91.00 257 ASP A CA 1
ATOM 2021 C C . ASP A 1 257 ? -20.108 -9.496 38.001 1.00 91.00 257 ASP A C 1
ATOM 2023 O O . ASP A 1 257 ? -19.893 -10.603 37.499 1.00 91.00 257 ASP A O 1
ATOM 2027 N N . GLY A 1 258 ? -19.212 -8.499 37.931 1.00 94.38 258 GLY A N 1
ATOM 2028 C CA . GLY A 1 258 ? -17.922 -8.550 37.237 1.00 94.38 258 GLY A CA 1
ATOM 2029 C C . GLY A 1 258 ? -17.981 -8.163 35.756 1.00 94.38 258 GLY A C 1
ATOM 2030 O O . GLY A 1 258 ? -16.969 -8.276 35.061 1.00 94.38 258 GLY A O 1
ATOM 2031 N N . GLU A 1 259 ? -19.135 -7.708 35.266 1.00 94.62 259 GLU A N 1
ATOM 2032 C CA . GLU A 1 259 ? -19.360 -7.356 33.863 1.00 94.62 259 GLU A CA 1
ATOM 2033 C C . GLU A 1 259 ? -18.849 -5.944 33.560 1.00 94.62 259 GLU A C 1
ATOM 2035 O O . GLU A 1 259 ? -18.953 -5.026 34.379 1.00 94.62 259 GLU A O 1
ATOM 2040 N N . ALA A 1 260 ? -18.315 -5.738 32.359 1.00 96.69 260 ALA A N 1
ATOM 2041 C CA . ALA A 1 260 ? -17.786 -4.447 31.948 1.00 96.69 260 ALA A CA 1
ATOM 2042 C C . ALA A 1 260 ? -18.879 -3.374 31.763 1.00 96.69 260 ALA A C 1
ATOM 2044 O O . ALA A 1 260 ? -19.899 -3.565 31.089 1.00 96.69 260 ALA A O 1
ATOM 2045 N N . MET A 1 261 ? -18.605 -2.179 32.291 1.00 95.94 261 MET A N 1
ATOM 2046 C CA . MET A 1 261 ? -19.395 -0.967 32.090 1.00 95.94 261 MET A CA 1
ATOM 2047 C C . MET A 1 261 ? -18.538 0.179 31.558 1.00 95.94 261 MET A C 1
ATOM 2049 O O . MET A 1 261 ? -17.530 0.557 32.157 1.00 95.94 261 MET A O 1
ATOM 2053 N N . PHE A 1 262 ? -18.980 0.795 30.466 1.00 96.56 262 PHE A N 1
ATOM 2054 C CA . PHE A 1 262 ? -18.338 1.955 29.860 1.00 96.56 262 PHE A CA 1
ATOM 2055 C C . PHE A 1 262 ? -18.775 3.243 30.543 1.00 96.56 262 PHE A C 1
ATOM 2057 O O . PHE A 1 262 ? -19.966 3.539 30.610 1.00 96.56 262 PHE A O 1
ATOM 2064 N N . LYS A 1 263 ? -17.819 4.050 30.995 1.00 96.81 263 LYS A N 1
ATOM 2065 C CA . LYS A 1 263 ? -18.065 5.390 31.527 1.00 96.81 263 LYS A CA 1
ATOM 2066 C C . LYS A 1 263 ? -18.333 6.352 30.376 1.00 96.81 263 LYS A C 1
ATOM 2068 O O . LYS A 1 263 ? -17.444 6.586 29.567 1.00 96.81 263 LYS A O 1
ATOM 2073 N N . VAL A 1 264 ? -19.537 6.914 30.310 1.00 94.38 264 VAL A N 1
ATOM 2074 C CA . VAL A 1 264 ? -19.986 7.815 29.225 1.00 94.38 264 VAL A CA 1
ATOM 2075 C C . VAL A 1 264 ? -20.263 9.244 29.701 1.00 94.38 264 VAL A C 1
ATOM 2077 O O . VAL A 1 264 ? -20.641 10.113 28.918 1.00 94.38 264 VAL A O 1
ATOM 2080 N N . GLY A 1 265 ? -20.082 9.502 30.996 1.00 92.25 265 GLY A N 1
ATOM 2081 C CA . GLY A 1 265 ? -20.301 10.803 31.611 1.00 92.25 265 GLY A CA 1
ATOM 2082 C C . GLY A 1 265 ? -19.907 10.816 33.085 1.00 92.25 265 GLY A C 1
ATOM 2083 O O . GLY A 1 265 ? -19.284 9.882 33.597 1.00 92.25 265 GLY A O 1
ATOM 2084 N N . ASN A 1 266 ? -20.280 11.885 33.791 1.00 93.06 266 ASN A N 1
ATOM 2085 C CA . ASN A 1 266 ? -20.045 11.972 35.228 1.00 93.06 266 ASN A CA 1
ATOM 2086 C C . ASN A 1 266 ? -20.922 10.951 35.968 1.00 93.06 266 ASN A C 1
ATOM 2088 O O . ASN A 1 266 ? -22.148 11.023 35.887 1.00 93.06 266 ASN A O 1
ATOM 2092 N N . ASN A 1 267 ? -20.291 9.999 36.660 1.00 92.75 267 ASN A N 1
ATOM 2093 C CA . ASN A 1 267 ? -20.956 8.899 37.366 1.00 92.75 267 ASN A CA 1
ATOM 2094 C C . ASN A 1 267 ? -22.032 8.173 36.524 1.00 92.75 267 ASN A C 1
ATOM 2096 O O . ASN A 1 267 ? -23.039 7.732 37.062 1.00 92.75 267 ASN A O 1
ATOM 2100 N N . SER A 1 268 ? -21.841 8.102 35.204 1.00 93.50 268 SER A N 1
ATOM 2101 C CA . SER A 1 268 ? -22.824 7.578 34.252 1.00 93.50 268 SER A CA 1
ATOM 2102 C C . SER A 1 268 ? -22.183 6.508 33.382 1.00 93.50 268 SER A C 1
ATOM 2104 O O . SER A 1 268 ? -21.179 6.775 32.712 1.00 93.50 268 SER A O 1
ATOM 2106 N N . TYR A 1 269 ? -22.765 5.312 33.401 1.00 94.12 269 TYR A N 1
ATOM 2107 C CA . TYR A 1 269 ? -22.178 4.118 32.813 1.00 94.12 269 TYR A CA 1
ATOM 2108 C C . TYR A 1 269 ? -23.182 3.319 31.979 1.00 94.12 269 TYR A C 1
ATOM 2110 O O . TYR A 1 269 ? -24.369 3.263 32.299 1.00 94.12 269 TYR A O 1
ATOM 2118 N N . VAL A 1 270 ? -22.690 2.675 30.922 1.00 93.00 270 VAL A N 1
ATOM 2119 C CA . VAL A 1 270 ? -23.456 1.790 30.033 1.00 93.00 270 VAL A CA 1
ATOM 2120 C C . VAL A 1 270 ? -22.836 0.397 30.076 1.00 93.00 270 VAL A C 1
ATOM 2122 O O . VAL A 1 270 ? -21.646 0.255 29.795 1.00 93.00 270 VAL A O 1
ATOM 2125 N N . ARG A 1 271 ? -23.623 -0.632 30.417 1.00 92.94 271 ARG A N 1
ATOM 2126 C CA . ARG A 1 271 ? -23.167 -2.034 30.399 1.00 92.94 271 ARG A CA 1
ATOM 2127 C C . ARG A 1 271 ? -22.838 -2.471 28.972 1.00 92.94 271 ARG A C 1
ATOM 2129 O O . ARG A 1 271 ? -23.536 -2.090 28.031 1.00 92.94 271 ARG A O 1
ATOM 2136 N N . GLN A 1 272 ? -21.768 -3.246 28.804 1.00 94.06 272 GLN A N 1
ATOM 2137 C CA . GLN A 1 272 ? -21.283 -3.654 27.483 1.00 94.06 272 GLN A CA 1
ATOM 2138 C C . GLN A 1 272 ? -22.298 -4.492 26.699 1.00 94.06 272 GLN A C 1
ATOM 2140 O O . GLN A 1 272 ? -22.423 -4.312 25.484 1.00 94.06 272 GLN A O 1
ATOM 2145 N N . ASP A 1 273 ? -23.069 -5.326 27.395 1.00 91.88 273 ASP A N 1
ATOM 2146 C CA . ASP A 1 273 ? -24.122 -6.173 26.827 1.00 91.88 273 ASP A CA 1
ATOM 2147 C C . ASP A 1 273 ? -25.250 -5.390 26.130 1.00 91.88 273 ASP A C 1
ATOM 2149 O O . ASP A 1 273 ? -25.930 -5.913 25.249 1.00 91.88 273 ASP A O 1
ATOM 2153 N N . CYS A 1 274 ? -25.394 -4.105 26.456 1.00 89.25 274 CYS A N 1
ATOM 2154 C CA . CYS A 1 274 ? -26.367 -3.184 25.872 1.00 89.25 274 CYS A CA 1
ATOM 2155 C C . CYS A 1 274 ? -25.794 -2.359 24.711 1.00 89.25 274 CYS A C 1
ATOM 2157 O O . CYS A 1 274 ? -26.326 -1.298 24.375 1.00 89.25 274 CYS A O 1
ATOM 2159 N N . THR A 1 275 ? -24.674 -2.781 24.122 1.00 92.12 275 THR A N 1
ATOM 2160 C CA . THR A 1 275 ? -23.969 -2.023 23.082 1.00 92.12 275 THR A CA 1
ATOM 2161 C C . THR A 1 275 ? -23.618 -2.882 21.873 1.00 92.12 275 THR A C 1
ATOM 2163 O O . THR A 1 275 ? -23.717 -4.106 21.886 1.00 92.12 275 THR A O 1
ATOM 2166 N N . ASN A 1 276 ? -23.116 -2.244 20.817 1.00 92.25 276 ASN A N 1
ATOM 2167 C CA . ASN A 1 276 ? -22.485 -2.917 19.681 1.00 92.25 276 ASN A CA 1
ATOM 2168 C C . ASN A 1 276 ? -21.187 -3.677 20.037 1.00 92.25 276 ASN A C 1
ATOM 2170 O O . ASN A 1 276 ? -20.567 -4.242 19.136 1.00 92.25 276 ASN A O 1
ATOM 2174 N N . LEU A 1 277 ? -20.759 -3.640 21.301 1.00 94.38 277 LEU A N 1
ATOM 2175 C CA . LEU A 1 277 ? -19.591 -4.337 21.834 1.00 94.38 277 LEU A CA 1
ATOM 2176 C C . LEU A 1 277 ? -19.975 -5.529 22.727 1.00 94.38 277 LEU A C 1
ATOM 2178 O O . LEU A 1 277 ? -19.091 -6.094 23.359 1.00 94.38 277 LEU A O 1
ATOM 2182 N N . ASN A 1 278 ? -21.253 -5.922 22.784 1.00 94.19 278 ASN A N 1
ATOM 2183 C CA . ASN A 1 278 ? -21.686 -7.113 23.516 1.00 94.19 278 ASN A CA 1
ATOM 2184 C C . ASN A 1 278 ? -20.873 -8.354 23.091 1.00 94.19 278 ASN A C 1
ATOM 2186 O O . ASN A 1 278 ? -20.812 -8.674 21.900 1.00 94.19 278 ASN A O 1
ATOM 2190 N N . ASP A 1 279 ? -20.247 -9.021 24.063 1.00 95.81 279 ASP A N 1
ATOM 2191 C CA . ASP A 1 279 ? -19.360 -10.178 23.908 1.00 95.81 279 ASP A CA 1
ATOM 2192 C C . ASP A 1 279 ? -18.175 -9.939 22.954 1.00 95.81 279 ASP A C 1
ATOM 2194 O O . ASP A 1 279 ? -17.677 -10.861 22.292 1.00 95.81 279 ASP A O 1
ATOM 2198 N N . LEU A 1 280 ? -17.760 -8.682 22.798 1.00 95.94 280 LEU A N 1
ATOM 2199 C CA . LEU A 1 280 ? -16.806 -8.282 21.775 1.00 95.94 280 LEU A CA 1
ATOM 2200 C C . LEU A 1 280 ? -15.736 -7.336 22.323 1.00 95.94 280 LEU A C 1
ATOM 2202 O O . LEU A 1 280 ? -15.993 -6.173 22.641 1.00 95.94 280 LEU A O 1
ATOM 2206 N N . LEU A 1 281 ? -14.493 -7.808 22.307 1.00 96.56 281 LEU A N 1
ATOM 2207 C CA . LEU A 1 281 ? -13.305 -6.974 22.443 1.00 96.56 281 LEU A CA 1
ATOM 2208 C C . LEU A 1 281 ? -12.888 -6.469 21.056 1.00 96.56 281 LEU A C 1
ATOM 2210 O O . LEU A 1 281 ? -12.688 -7.256 20.133 1.00 96.56 281 LEU A O 1
ATOM 2214 N N . VAL A 1 282 ? -12.723 -5.158 20.912 1.00 94.31 282 VAL A N 1
ATOM 2215 C CA . VAL A 1 282 ? -12.149 -4.482 19.747 1.00 94.31 282 VAL A CA 1
ATOM 2216 C C . VAL A 1 282 ? -10.913 -3.718 20.205 1.00 94.31 282 VAL A C 1
ATOM 2218 O O . VAL A 1 282 ? -11.014 -2.826 21.047 1.00 94.31 282 VAL A O 1
ATOM 2221 N N . ILE A 1 283 ? -9.749 -4.052 19.646 1.00 94.31 283 ILE A N 1
ATOM 2222 C CA . ILE A 1 283 ? -8.475 -3.468 20.079 1.00 94.31 283 ILE A CA 1
ATOM 2223 C C . ILE A 1 283 ? -8.393 -1.985 19.678 1.00 94.31 283 ILE A C 1
ATOM 2225 O O . ILE A 1 283 ? -8.218 -1.626 18.514 1.00 94.31 283 ILE A O 1
ATOM 2229 N N . ASN A 1 284 ? -8.497 -1.110 20.668 1.00 92.62 284 ASN A N 1
ATOM 2230 C CA . ASN A 1 284 ? -8.364 0.340 20.601 1.00 92.62 284 ASN A CA 1
ATOM 2231 C C . ASN A 1 284 ? -6.882 0.727 20.640 1.00 92.62 284 ASN A C 1
ATOM 2233 O O . ASN A 1 284 ? -6.357 1.155 21.667 1.00 92.62 284 ASN A O 1
ATOM 2237 N N . TYR A 1 285 ? -6.196 0.480 19.528 1.00 89.25 285 TYR A N 1
ATOM 2238 C CA . TYR A 1 285 ? -4.770 0.727 19.343 1.00 89.25 285 TYR A CA 1
ATOM 2239 C C . TYR A 1 285 ? -4.498 1.035 17.860 1.00 89.25 285 TYR A C 1
ATOM 2241 O O . TYR A 1 285 ? -5.294 0.621 17.007 1.00 89.25 285 TYR A O 1
ATOM 2249 N N . PRO A 1 286 ? -3.403 1.738 17.511 1.00 82.94 286 PRO A N 1
ATOM 2250 C CA . PRO A 1 286 ? -3.062 1.987 16.112 1.00 82.94 286 PRO A CA 1
ATOM 2251 C C . PRO A 1 286 ? -2.932 0.682 15.309 1.00 82.94 286 PRO A C 1
ATOM 2253 O O . PRO A 1 286 ? -2.319 -0.279 15.773 1.00 82.94 286 PRO A O 1
ATOM 2256 N N . ALA A 1 287 ? -3.518 0.649 14.107 1.00 72.88 287 ALA A N 1
ATOM 2257 C CA . ALA A 1 287 ? -3.733 -0.576 13.324 1.00 72.88 287 ALA A CA 1
ATOM 2258 C C . ALA A 1 287 ? -2.442 -1.325 12.944 1.00 72.88 287 ALA A C 1
ATOM 2260 O O . ALA A 1 287 ? -2.427 -2.555 12.909 1.00 72.88 287 ALA A O 1
ATOM 2261 N N . ASP A 1 288 ? -1.350 -0.597 12.703 1.00 69.56 288 ASP A N 1
ATOM 2262 C CA . ASP A 1 288 ? -0.053 -1.190 12.343 1.00 69.56 288 ASP A CA 1
ATOM 2263 C C . ASP A 1 288 ? 0.663 -1.835 13.543 1.00 69.56 288 ASP A C 1
ATOM 2265 O O . ASP A 1 288 ? 1.599 -2.625 13.393 1.00 69.56 288 ASP A O 1
ATOM 2269 N N . TYR A 1 289 ? 0.186 -1.550 14.753 1.00 80.44 289 TYR A N 1
ATOM 2270 C CA . TYR A 1 289 ? 0.744 -2.053 15.994 1.00 80.44 289 TYR A CA 1
ATOM 2271 C C . TYR A 1 289 ? -0.196 -3.076 16.636 1.00 80.44 289 TYR A C 1
ATOM 2273 O O . TYR A 1 289 ? -1.330 -3.297 16.210 1.00 80.44 289 TYR A O 1
ATOM 2281 N N . GLY A 1 290 ? 0.290 -3.747 17.674 1.00 86.81 290 GLY A N 1
ATOM 2282 C CA . GLY A 1 290 ? -0.537 -4.630 18.482 1.00 86.81 290 GLY A CA 1
ATOM 2283 C C . GLY A 1 290 ? -0.152 -4.569 19.944 1.00 86.81 290 GLY A C 1
ATOM 2284 O O . GLY A 1 290 ? 0.866 -3.980 20.310 1.00 86.81 290 GLY A O 1
ATOM 2285 N N . VAL A 1 291 ? -0.995 -5.175 20.766 1.00 93.56 291 VAL A N 1
ATOM 2286 C CA . VAL A 1 291 ? -0.893 -5.126 22.223 1.00 93.56 291 VAL A CA 1
ATOM 2287 C C . VAL A 1 291 ? -0.484 -6.486 22.766 1.00 93.56 291 VAL A C 1
ATOM 2289 O O . VAL A 1 291 ? -0.836 -7.522 22.205 1.00 93.56 291 VAL A O 1
ATOM 2292 N N . ASN A 1 292 ? 0.262 -6.488 23.867 1.00 96.81 292 ASN A N 1
ATOM 2293 C CA . ASN A 1 292 ? 0.606 -7.735 24.533 1.00 96.81 292 ASN A CA 1
ATOM 2294 C C . ASN A 1 292 ? -0.628 -8.310 25.236 1.00 96.81 292 ASN A C 1
ATOM 2296 O O . ASN A 1 292 ? -1.350 -7.587 25.928 1.00 96.81 292 ASN A O 1
ATOM 2300 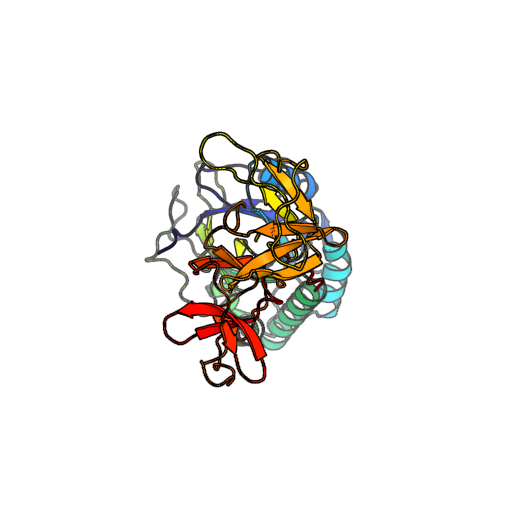N N . ALA A 1 293 ? -0.825 -9.615 25.086 1.00 97.75 293 ALA A N 1
ATOM 2301 C CA . ALA A 1 293 ? -1.648 -10.406 25.985 1.00 97.75 293 ALA A CA 1
ATOM 2302 C C . ALA A 1 293 ? -0.792 -10.968 27.125 1.00 97.75 293 ALA A C 1
ATOM 2304 O O . ALA A 1 293 ? 0.437 -11.044 27.032 1.00 97.75 293 ALA A O 1
ATOM 2305 N N . TYR A 1 294 ? -1.464 -11.375 28.192 1.00 98.44 294 TYR A N 1
ATOM 2306 C CA . TYR A 1 294 ? -0.860 -11.880 29.415 1.00 98.44 294 TYR A CA 1
ATOM 2307 C C . TYR A 1 294 ? -1.440 -13.247 29.765 1.00 98.44 294 TYR A C 1
ATOM 2309 O O . TYR A 1 294 ? -2.569 -13.561 29.385 1.00 98.44 294 TYR A O 1
ATOM 2317 N N . ASP A 1 295 ? -0.664 -14.064 30.472 1.00 98.06 295 ASP A N 1
ATOM 2318 C CA . ASP A 1 295 ? -1.162 -15.296 31.078 1.00 98.06 295 ASP A CA 1
ATOM 2319 C C . ASP A 1 295 ? -1.906 -15.012 32.400 1.00 98.06 295 ASP A C 1
ATOM 2321 O O . ASP A 1 295 ? -1.895 -13.896 32.924 1.00 98.06 295 ASP A O 1
ATOM 2325 N N . GLY A 1 296 ? -2.526 -16.044 32.982 1.00 97.00 296 GLY A N 1
ATOM 2326 C CA . GLY A 1 296 ? -3.236 -15.938 34.266 1.00 97.00 296 GLY A CA 1
ATOM 2327 C C . GLY A 1 296 ? -2.355 -15.575 35.474 1.00 97.00 296 GLY A C 1
ATOM 2328 O O . GLY A 1 296 ? -2.870 -15.404 36.575 1.00 97.00 296 GLY A O 1
ATOM 2329 N N . LYS A 1 297 ? -1.032 -15.483 35.297 1.00 97.50 297 LYS A N 1
ATOM 2330 C CA . LYS A 1 297 ? -0.056 -15.112 36.330 1.00 97.50 297 LYS A CA 1
ATOM 2331 C C . LYS A 1 297 ? 0.501 -13.699 36.122 1.00 97.50 297 LYS A C 1
ATOM 2333 O O . LYS A 1 297 ? 1.302 -13.253 36.941 1.00 97.50 297 LYS A O 1
ATOM 2338 N N . GLY A 1 298 ? 0.093 -13.007 35.057 1.00 97.12 298 GLY A N 1
ATOM 2339 C CA . GLY A 1 298 ? 0.564 -11.664 34.725 1.00 97.12 298 GLY A CA 1
ATOM 2340 C C . GLY A 1 298 ? 1.841 -11.617 33.888 1.00 97.12 298 GLY A C 1
ATOM 2341 O O . GLY A 1 298 ? 2.420 -10.543 33.729 1.00 97.12 298 GLY A O 1
ATOM 2342 N N . ASN A 1 299 ? 2.294 -12.739 33.324 1.00 97.12 299 ASN A N 1
ATOM 2343 C CA . ASN A 1 299 ? 3.436 -12.732 32.412 1.00 97.12 299 ASN A CA 1
ATOM 2344 C C . ASN A 1 299 ? 2.977 -12.353 31.006 1.00 97.12 299 ASN A C 1
ATOM 2346 O O . ASN A 1 299 ? 2.012 -12.916 30.489 1.00 97.12 299 ASN A O 1
ATOM 2350 N N . ALA A 1 300 ? 3.690 -11.427 30.364 1.00 96.56 300 ALA A N 1
ATOM 2351 C CA . ALA A 1 300 ? 3.437 -11.093 28.968 1.00 96.56 300 ALA A CA 1
ATOM 2352 C C . ALA A 1 300 ? 3.739 -12.301 28.068 1.00 96.56 300 ALA A C 1
ATOM 2354 O O . ALA A 1 300 ? 4.802 -12.919 28.160 1.00 96.56 300 ALA A O 1
ATOM 2355 N N . ILE A 1 301 ? 2.812 -12.616 27.170 1.00 95.06 301 ILE A N 1
ATOM 2356 C CA . ILE A 1 301 ? 2.950 -13.716 26.222 1.00 95.06 301 ILE A CA 1
ATOM 2357 C C . ILE A 1 301 ? 3.757 -13.216 25.028 1.00 95.06 301 ILE A C 1
ATOM 2359 O O . ILE A 1 301 ? 3.373 -12.249 24.360 1.00 95.06 301 ILE A O 1
ATOM 2363 N N . LYS A 1 302 ? 4.884 -13.881 24.762 1.00 91.75 302 LYS A N 1
ATOM 2364 C CA . LYS A 1 302 ? 5.790 -13.541 23.663 1.00 91.75 302 LYS A CA 1
ATOM 2365 C C . LYS A 1 302 ? 5.034 -13.499 22.327 1.00 91.75 302 LYS A C 1
ATOM 2367 O O . LYS A 1 302 ? 4.223 -14.376 22.048 1.00 91.75 302 LYS A O 1
ATOM 2372 N N . ASP A 1 303 ? 5.309 -12.468 21.530 1.00 88.38 303 ASP A N 1
ATOM 2373 C CA . ASP A 1 303 ? 4.779 -12.251 20.173 1.00 88.38 303 ASP A CA 1
ATOM 2374 C C . ASP A 1 303 ? 3.244 -12.116 20.070 1.00 88.38 303 ASP A C 1
ATOM 2376 O O . ASP A 1 303 ? 2.685 -12.032 18.974 1.00 88.38 303 ASP A O 1
ATOM 2380 N N . SER A 1 304 ? 2.534 -12.019 21.198 1.00 92.00 304 SER A N 1
ATOM 2381 C CA . SER A 1 304 ? 1.076 -11.838 21.220 1.00 92.00 304 SER A CA 1
ATOM 2382 C C . SER A 1 304 ? 0.621 -10.537 20.538 1.00 92.00 304 SER A C 1
ATOM 2384 O O . SER A 1 304 ? -0.440 -10.499 19.917 1.00 92.00 304 SER A O 1
ATOM 2386 N N . ASN A 1 305 ? 1.461 -9.502 20.523 1.00 88.38 305 ASN A N 1
ATOM 2387 C CA . ASN A 1 305 ? 1.251 -8.256 19.778 1.00 88.38 305 ASN A CA 1
ATOM 2388 C C . ASN A 1 305 ? 1.248 -8.422 18.244 1.00 88.38 305 ASN A C 1
ATOM 2390 O O . ASN A 1 305 ? 0.842 -7.513 17.515 1.00 88.38 305 ASN A O 1
ATOM 2394 N N . LEU A 1 306 ? 1.706 -9.557 17.712 1.00 85.25 306 LEU A N 1
ATOM 2395 C CA . LEU A 1 306 ? 1.546 -9.879 16.293 1.00 85.25 306 LEU A CA 1
ATOM 2396 C C . LEU A 1 306 ? 0.133 -10.391 15.983 1.00 85.25 306 LEU A C 1
ATOM 2398 O O . LEU A 1 306 ? -0.346 -10.210 14.866 1.00 85.25 306 LEU A O 1
ATOM 2402 N N . LYS A 1 307 ? -0.543 -10.967 16.983 1.00 88.81 307 LYS A N 1
ATOM 2403 C CA . LYS A 1 307 ? -1.910 -11.496 16.911 1.00 88.81 307 LYS A CA 1
ATOM 2404 C C . LYS A 1 307 ? -2.954 -10.432 17.266 1.00 88.81 307 LYS A C 1
ATOM 2406 O O . LYS A 1 307 ? -3.887 -10.209 16.499 1.00 88.81 307 LYS A O 1
ATOM 2411 N N . PHE A 1 308 ? -2.795 -9.740 18.396 1.00 92.25 308 PHE A N 1
ATOM 2412 C CA . PHE A 1 308 ? -3.750 -8.742 18.898 1.00 92.25 308 PHE A CA 1
ATOM 2413 C C . PHE A 1 308 ? -3.463 -7.348 18.321 1.00 92.25 308 PHE A C 1
ATOM 2415 O O . PHE A 1 308 ? -2.999 -6.442 19.015 1.00 92.25 308 PHE A O 1
ATOM 2422 N N . LYS A 1 309 ? -3.701 -7.193 17.015 1.00 89.25 309 LYS A N 1
ATOM 2423 C CA . LYS A 1 309 ? -3.475 -5.945 16.267 1.00 89.25 309 LYS A CA 1
ATOM 2424 C C . LYS A 1 309 ? -4.544 -4.889 16.534 1.00 89.25 309 LYS A C 1
ATOM 2426 O O . LYS A 1 309 ? -5.688 -5.237 16.833 1.00 89.25 309 LYS A O 1
ATOM 2431 N N . GLY A 1 310 ? -4.193 -3.613 16.383 1.00 88.69 310 GLY A N 1
ATOM 2432 C CA . GLY A 1 310 ? -5.150 -2.507 16.413 1.00 88.69 310 GLY A CA 1
ATOM 2433 C C . GLY A 1 310 ? -6.331 -2.752 15.468 1.00 88.69 310 GLY A C 1
ATOM 2434 O O . GLY A 1 310 ? -6.152 -3.211 14.342 1.00 88.69 310 GLY A O 1
ATOM 2435 N N . GLY A 1 311 ? -7.550 -2.535 15.957 1.00 87.62 311 GLY A N 1
ATOM 2436 C CA . GLY A 1 311 ? -8.797 -2.782 15.229 1.00 87.62 311 GLY A CA 1
ATOM 2437 C C . GLY A 1 311 ? -9.245 -4.245 15.146 1.00 87.62 311 GLY A C 1
ATOM 2438 O O . GLY A 1 311 ? -10.369 -4.502 14.705 1.00 87.62 311 GLY A O 1
ATOM 2439 N N . SER A 1 312 ? -8.422 -5.210 15.576 1.00 90.56 312 SER A N 1
ATOM 2440 C CA . SER A 1 312 ? -8.825 -6.622 15.604 1.00 90.56 312 SER A CA 1
ATOM 2441 C C . SER A 1 312 ? -9.969 -6.860 16.595 1.00 90.56 312 SER A C 1
ATOM 2443 O O . SER A 1 312 ? -10.099 -6.159 17.601 1.00 90.56 312 SER A O 1
ATOM 2445 N N . LYS A 1 313 ? -10.823 -7.841 16.280 1.00 93.31 313 LYS A N 1
ATOM 2446 C CA . LYS A 1 313 ? -12.041 -8.161 17.028 1.00 93.31 313 LYS A CA 1
ATOM 2447 C C . LYS A 1 313 ? -11.967 -9.575 17.586 1.00 93.31 313 LYS A C 1
ATOM 2449 O O . LYS A 1 313 ? -11.610 -10.495 16.853 1.00 93.31 313 LYS A O 1
ATOM 2454 N N . TRP A 1 314 ? -12.352 -9.742 18.843 1.00 95.50 314 TRP A N 1
ATOM 2455 C CA . TRP A 1 314 ? -12.237 -10.998 19.576 1.00 95.50 314 TRP A CA 1
ATOM 2456 C C . TRP A 1 314 ? -13.529 -11.272 20.335 1.00 95.50 314 TRP A C 1
ATOM 2458 O O . TRP A 1 314 ? -14.032 -10.393 21.036 1.00 95.50 314 TRP A O 1
ATOM 2468 N N . LYS A 1 315 ? -14.071 -12.485 20.180 1.00 96.62 315 LYS A N 1
ATOM 2469 C CA . LYS A 1 315 ? -15.201 -12.949 20.988 1.00 96.62 315 LYS A CA 1
ATOM 2470 C C . LYS A 1 315 ? -14.715 -13.113 22.426 1.00 96.62 315 LYS A C 1
ATOM 2472 O O . LYS A 1 315 ? -13.689 -13.751 22.650 1.00 96.62 315 LYS A O 1
ATOM 2477 N N . VAL A 1 316 ? -15.448 -12.535 23.363 1.00 96.88 316 VAL A N 1
ATOM 2478 C CA . VAL A 1 316 ? -15.148 -12.565 24.797 1.00 96.88 316 VAL A CA 1
ATOM 2479 C C . VAL A 1 316 ? -16.441 -12.776 25.575 1.00 96.88 316 VAL A C 1
ATOM 2481 O O . VAL A 1 316 ? -17.528 -12.621 25.021 1.00 96.88 316 VAL A O 1
ATOM 2484 N N . ASP A 1 317 ? -16.315 -13.129 26.847 1.00 91.81 317 ASP A N 1
ATOM 2485 C CA . ASP A 1 317 ? -17.357 -12.847 27.834 1.00 91.81 317 ASP A CA 1
ATOM 2486 C C . ASP A 1 317 ? -17.239 -11.358 28.230 1.00 91.81 317 ASP A C 1
ATOM 2488 O O . ASP A 1 317 ? -16.141 -10.790 28.197 1.00 91.81 317 ASP A O 1
ATOM 2492 N N . ASN A 1 318 ? -18.349 -10.705 28.573 1.00 93.50 318 ASN A N 1
ATOM 2493 C CA . ASN A 1 318 ? -18.344 -9.328 29.077 1.00 93.50 318 ASN A CA 1
ATOM 2494 C C . ASN A 1 318 ? -17.741 -9.237 30.498 1.00 93.50 318 ASN A C 1
ATOM 2496 O O . ASN A 1 318 ? -17.420 -8.137 30.963 1.00 93.50 318 ASN A O 1
ATOM 2500 N N . LYS A 1 319 ? -17.507 -10.378 31.162 1.00 96.56 319 LYS A N 1
ATOM 2501 C CA . LYS A 1 319 ? -16.779 -10.469 32.432 1.00 96.56 319 LYS A CA 1
ATOM 2502 C C . LYS A 1 319 ? -15.297 -10.142 32.313 1.00 96.56 319 LYS A C 1
ATOM 2504 O O . LYS A 1 319 ? -14.572 -10.686 31.477 1.00 96.56 319 LYS A O 1
ATOM 2509 N N . LEU A 1 320 ? -14.818 -9.313 33.239 1.00 97.62 320 LEU A N 1
ATOM 2510 C CA . LEU A 1 320 ? -13.402 -8.972 33.360 1.00 97.62 320 LEU A CA 1
ATOM 2511 C C . LEU A 1 320 ? -12.722 -9.802 34.449 1.00 97.62 320 LEU A C 1
ATOM 2513 O O . LEU A 1 320 ? -13.269 -10.029 35.524 1.00 97.62 320 LEU A O 1
ATOM 2517 N N . THR A 1 321 ? -11.490 -10.222 34.175 1.00 97.25 321 THR A N 1
ATOM 2518 C CA . THR A 1 321 ? -10.624 -10.915 35.137 1.00 97.25 321 THR A CA 1
ATOM 2519 C C . THR A 1 321 ? -9.515 -9.975 35.582 1.00 97.25 321 THR A C 1
ATOM 2521 O O . THR A 1 321 ? -8.841 -9.382 34.739 1.00 97.25 321 THR A O 1
ATOM 2524 N N . ASP A 1 322 ? -9.308 -9.835 36.891 1.00 97.25 322 ASP A N 1
ATOM 2525 C CA . ASP A 1 322 ? -8.163 -9.093 37.419 1.00 97.25 322 ASP A CA 1
ATOM 2526 C C . ASP A 1 322 ? -6.907 -9.971 37.376 1.00 97.25 322 ASP A C 1
ATOM 2528 O O . ASP A 1 322 ? -6.830 -11.008 38.039 1.00 97.25 322 ASP A O 1
ATOM 2532 N N . ILE A 1 323 ? -5.940 -9.584 36.544 1.00 98.06 323 ILE A N 1
ATOM 2533 C CA . ILE A 1 323 ? -4.699 -10.330 36.338 1.00 98.06 323 ILE A CA 1
ATOM 2534 C C . ILE A 1 323 ? -3.584 -9.696 37.179 1.00 98.06 323 ILE A C 1
ATOM 2536 O O . ILE A 1 323 ? -3.342 -8.487 37.055 1.00 98.06 323 ILE A O 1
ATOM 2540 N N . PRO A 1 324 ? -2.852 -10.480 38.000 1.00 96.88 324 PRO A N 1
ATOM 2541 C CA . PRO A 1 324 ? -1.793 -9.956 38.858 1.00 96.88 324 PRO A CA 1
ATOM 2542 C C . PRO A 1 324 ? -0.797 -9.075 38.097 1.00 96.88 324 PRO A C 1
ATOM 2544 O O . PRO A 1 324 ? -0.302 -9.463 37.044 1.00 96.88 324 PRO A O 1
ATOM 2547 N N . ASN A 1 325 ? -0.483 -7.894 38.637 1.00 93.38 325 ASN A N 1
ATOM 2548 C CA . ASN A 1 325 ? 0.446 -6.908 38.053 1.00 93.38 325 ASN A CA 1
ATOM 2549 C C . ASN A 1 325 ? 0.044 -6.326 36.680 1.00 93.38 325 ASN A C 1
ATOM 2551 O O . ASN A 1 325 ? 0.816 -5.569 36.092 1.00 93.38 325 ASN A O 1
ATOM 2555 N N . VAL A 1 326 ? -1.152 -6.643 36.178 1.00 97.06 326 VAL A N 1
ATOM 2556 C CA . VAL A 1 326 ? -1.664 -6.169 34.882 1.00 97.06 326 VAL A CA 1
ATOM 2557 C C . VAL A 1 326 ? -2.961 -5.376 35.060 1.00 97.06 326 VAL A C 1
ATOM 2559 O O . VAL A 1 326 ? -3.127 -4.332 34.425 1.00 97.06 326 VAL A O 1
ATOM 2562 N N . GLY A 1 327 ? -3.847 -5.835 35.947 1.00 97.00 327 GLY A N 1
ATOM 2563 C CA . GLY A 1 327 ? -5.171 -5.266 36.187 1.00 97.00 327 GLY A CA 1
ATOM 2564 C C . GLY A 1 327 ? -6.279 -5.990 35.416 1.00 97.00 327 GLY A C 1
ATOM 2565 O O . GLY A 1 327 ? -6.099 -7.105 34.920 1.00 97.00 327 GLY A O 1
ATOM 2566 N N . LEU A 1 328 ? -7.426 -5.321 35.272 1.00 97.94 328 LEU A N 1
ATOM 2567 C CA . LEU A 1 328 ? -8.602 -5.857 34.581 1.00 97.94 328 LEU A CA 1
ATOM 2568 C C . LEU A 1 328 ? -8.317 -6.185 33.108 1.00 97.94 328 LEU A C 1
ATOM 2570 O O . LEU A 1 328 ? -7.868 -5.331 32.334 1.00 97.94 328 LEU A O 1
ATOM 2574 N N . CYS A 1 329 ? -8.643 -7.412 32.714 1.00 98.50 329 CYS A N 1
ATOM 2575 C CA . CYS A 1 329 ? -8.446 -7.942 31.372 1.00 98.50 329 CYS A CA 1
ATOM 2576 C C . CYS A 1 329 ? -9.679 -8.703 30.869 1.00 98.50 329 CYS A C 1
ATOM 2578 O O . CYS A 1 329 ? -10.399 -9.324 31.649 1.00 98.50 329 CYS A O 1
ATOM 2580 N N . TYR A 1 330 ? -9.862 -8.723 29.549 1.00 98.38 330 TYR A N 1
ATOM 2581 C CA . TYR A 1 330 ? -10.752 -9.672 28.881 1.00 98.38 330 TYR A CA 1
ATOM 2582 C C . TYR A 1 330 ? -10.023 -10.989 28.643 1.00 98.38 330 TYR A C 1
ATOM 2584 O O . TYR A 1 330 ? -8.886 -10.985 28.166 1.00 98.38 330 TYR A O 1
ATOM 2592 N N . GLN A 1 331 ? -10.693 -12.108 28.898 1.00 97.88 331 GLN A N 1
ATOM 2593 C CA . GLN A 1 331 ? -10.208 -13.422 28.497 1.00 97.88 331 GLN A CA 1
ATOM 2594 C C . GLN A 1 331 ? -10.544 -13.666 27.019 1.00 97.88 331 GLN A C 1
ATOM 2596 O O . GLN A 1 331 ? -11.712 -13.710 26.641 1.00 97.88 331 GLN A O 1
ATOM 2601 N N . VAL A 1 332 ? -9.522 -13.820 26.175 1.00 97.06 332 VAL A N 1
ATOM 2602 C CA . VAL A 1 332 ? -9.676 -13.994 24.712 1.00 97.06 332 VAL A CA 1
ATOM 2603 C C . VAL A 1 332 ? -9.419 -15.432 24.250 1.00 97.06 332 VAL A C 1
ATOM 2605 O O . VAL A 1 332 ? -9.698 -15.783 23.104 1.00 97.06 332 VAL A O 1
ATOM 2608 N N . SER A 1 333 ? -8.882 -16.272 25.135 1.00 94.81 333 SER A N 1
ATOM 2609 C CA . SER A 1 333 ? -8.764 -17.723 24.976 1.00 94.81 333 SER A CA 1
ATOM 2610 C C . SER A 1 333 ? -8.629 -18.389 26.348 1.00 94.81 333 SER A C 1
ATOM 2612 O O . SER A 1 333 ? -8.643 -17.720 27.380 1.00 94.81 333 SER A O 1
ATOM 2614 N N . THR A 1 334 ? -8.444 -19.709 26.395 1.00 92.81 334 THR A N 1
ATOM 2615 C CA . THR A 1 334 ? -8.277 -20.450 27.657 1.00 92.81 334 THR A CA 1
ATOM 2616 C C . THR A 1 334 ? -7.128 -19.941 28.533 1.00 92.81 334 THR A C 1
ATOM 2618 O O . THR A 1 334 ? -7.163 -20.143 29.743 1.00 92.81 334 THR A O 1
ATOM 2621 N N . THR A 1 335 ? -6.115 -19.289 27.953 1.00 94.94 335 THR A N 1
ATOM 2622 C CA . THR A 1 335 ? -4.892 -18.887 28.672 1.00 94.94 335 THR A CA 1
ATOM 2623 C C . THR A 1 335 ? -4.422 -17.461 28.386 1.00 94.94 335 THR A C 1
ATOM 2625 O O . THR A 1 335 ? -3.398 -17.063 28.931 1.00 94.94 335 THR A O 1
ATOM 2628 N N . GLU A 1 336 ? -5.113 -16.701 27.534 1.00 97.88 336 GLU A N 1
ATOM 2629 C CA . GLU A 1 336 ? -4.687 -15.360 27.115 1.00 97.88 336 GLU A CA 1
ATOM 2630 C C . GLU A 1 336 ? -5.668 -14.288 27.595 1.00 97.88 336 GLU A C 1
ATOM 2632 O O . GLU A 1 336 ? -6.883 -14.400 27.401 1.00 97.88 336 GLU A O 1
ATOM 2637 N N . TYR A 1 337 ? -5.112 -13.215 28.152 1.00 98.56 337 TYR A N 1
ATOM 2638 C CA . TYR A 1 337 ? -5.850 -12.089 28.708 1.00 98.56 337 TYR A CA 1
ATOM 2639 C C . TYR A 1 337 ? -5.355 -10.772 28.108 1.00 98.56 337 TYR A C 1
ATOM 2641 O O . TYR A 1 337 ? -4.153 -10.501 28.095 1.00 98.56 337 TYR A O 1
ATOM 2649 N N . VAL A 1 338 ? -6.271 -9.939 27.614 1.00 98.44 338 VAL A N 1
ATOM 2650 C CA . VAL A 1 338 ? -5.950 -8.629 27.026 1.00 98.44 338 VAL A CA 1
ATOM 2651 C C . VAL A 1 338 ? -6.419 -7.509 27.960 1.00 98.44 338 VAL A C 1
ATOM 2653 O O . VAL A 1 338 ? -7.604 -7.475 28.301 1.00 98.44 338 VAL A O 1
ATOM 2656 N N . PRO A 1 339 ? -5.540 -6.564 28.352 1.00 98.25 339 PRO A N 1
ATOM 2657 C CA . PRO A 1 339 ? -5.900 -5.475 29.258 1.00 98.25 339 PRO A CA 1
ATOM 2658 C C . PRO A 1 339 ? -7.055 -4.606 28.755 1.00 98.25 339 PRO A C 1
ATOM 2660 O O . PRO A 1 339 ? -7.052 -4.146 27.611 1.00 98.25 339 PRO A O 1
ATOM 2663 N N . VAL A 1 340 ? -7.987 -4.278 29.655 1.00 97.06 340 VAL A N 1
ATOM 2664 C CA . VAL A 1 340 ? -9.193 -3.484 29.361 1.00 97.06 340 VAL A CA 1
ATOM 2665 C C . VAL A 1 340 ? -8.869 -2.092 28.802 1.00 97.06 340 VAL A C 1
ATOM 2667 O O . VAL A 1 340 ? -9.640 -1.531 28.027 1.00 97.06 340 VAL A O 1
ATOM 2670 N N . LYS A 1 341 ? -7.688 -1.541 29.123 1.00 95.75 341 LYS A N 1
ATOM 2671 C CA . LYS A 1 341 ? -7.216 -0.252 28.587 1.00 95.75 341 LYS A CA 1
ATOM 2672 C C . LYS A 1 341 ? -7.131 -0.227 27.058 1.00 95.75 341 LYS A C 1
ATOM 2674 O O . LYS A 1 341 ? -7.163 0.854 26.481 1.00 95.75 341 LYS A O 1
ATOM 2679 N N . TYR A 1 342 ? -7.060 -1.387 26.406 1.00 95.50 342 TYR A N 1
ATOM 2680 C CA . TYR A 1 342 ? -7.022 -1.512 24.952 1.00 95.50 342 TYR A CA 1
ATOM 2681 C C . TYR A 1 342 ? -8.379 -1.853 24.330 1.00 95.50 342 TYR A C 1
ATOM 2683 O O . TYR A 1 342 ? -8.419 -2.178 23.154 1.00 95.50 342 TYR A O 1
ATOM 2691 N N . GLN A 1 343 ? -9.489 -1.789 25.063 1.00 96.62 343 GLN A N 1
ATOM 2692 C CA . GLN A 1 343 ? -10.831 -1.954 24.497 1.00 96.62 343 GLN A CA 1
ATOM 2693 C C . GLN A 1 343 ? -11.361 -0.632 23.928 1.00 96.62 343 GLN A C 1
ATOM 2695 O O . GLN A 1 343 ? -11.106 0.443 24.473 1.00 96.62 343 GLN A O 1
ATOM 2700 N N . VAL A 1 344 ? -12.130 -0.683 22.839 1.00 93.81 344 VAL A N 1
ATOM 2701 C CA . VAL A 1 344 ? -12.870 0.492 22.338 1.00 93.81 344 VAL A CA 1
ATOM 2702 C C . VAL A 1 344 ? -13.788 1.006 23.445 1.00 93.81 344 VAL A C 1
ATOM 2704 O O . VAL A 1 344 ? -14.599 0.258 23.975 1.00 93.81 344 VAL A O 1
ATOM 2707 N N . GLY A 1 345 ? -13.655 2.284 23.804 1.00 93.94 345 GLY A N 1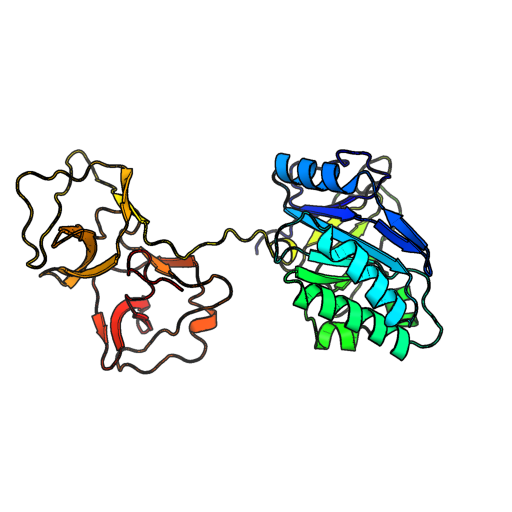
ATOM 2708 C CA . GLY A 1 345 ? -14.385 2.893 24.923 1.00 93.94 345 GLY A CA 1
ATOM 2709 C C . GLY A 1 345 ? -13.604 2.961 26.239 1.00 93.94 345 GLY A C 1
ATOM 2710 O O . GLY A 1 345 ? -14.083 3.561 27.197 1.00 93.94 345 GLY A O 1
ATOM 2711 N N . SER A 1 346 ? -12.377 2.433 26.282 1.00 95.06 346 SER A N 1
ATOM 2712 C CA . SER A 1 346 ? -11.477 2.538 27.438 1.00 95.06 346 S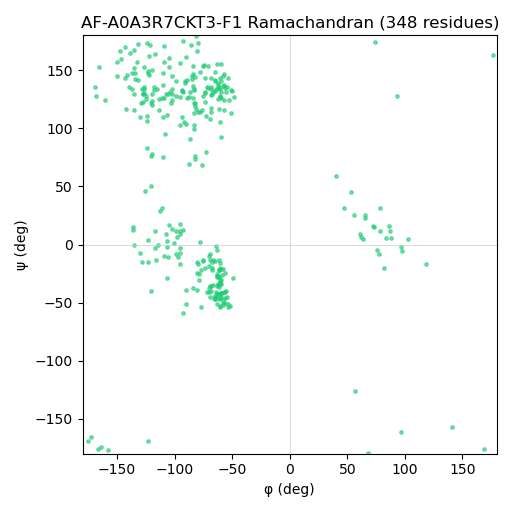ER A CA 1
ATOM 2713 C C . SER A 1 346 ? -10.991 3.958 27.740 1.00 95.06 346 SER A C 1
ATOM 2715 O O . SER A 1 346 ? -10.386 4.186 28.784 1.00 95.06 346 SER A O 1
ATOM 2717 N N . GLY A 1 347 ? -11.190 4.902 26.816 1.00 91.50 347 GLY A N 1
ATOM 2718 C CA . GLY A 1 347 ? -10.612 6.241 26.889 1.00 91.50 347 GLY A CA 1
ATOM 2719 C C . GLY A 1 347 ? -9.178 6.328 26.362 1.00 91.50 347 GLY A C 1
ATOM 2720 O O . GLY A 1 347 ? -8.575 7.398 26.451 1.00 91.50 347 GLY A O 1
ATOM 2721 N N . PHE A 1 348 ? -8.634 5.250 25.787 1.00 89.38 348 PHE A N 1
ATOM 2722 C CA . PHE A 1 348 ? -7.313 5.255 25.158 1.00 89.38 348 PHE A CA 1
ATOM 2723 C C . PHE A 1 348 ? -7.229 6.312 24.044 1.00 89.38 348 PHE A C 1
ATOM 2725 O O . PHE A 1 348 ? -8.181 6.489 23.279 1.00 89.38 348 PHE A O 1
ATOM 2732 N N . LYS A 1 349 ? -6.110 7.046 23.976 1.00 82.00 349 LYS A N 1
ATOM 2733 C CA . LYS A 1 349 ? -5.930 8.204 23.076 1.00 82.00 349 LYS A CA 1
ATOM 2734 C C . LYS A 1 349 ? -4.820 8.043 22.034 1.00 82.00 349 LYS A C 1
ATOM 2736 O O . LYS A 1 349 ? -4.699 8.931 21.194 1.00 82.00 349 LYS A O 1
ATOM 2741 N N . GLY A 1 350 ? -4.073 6.940 22.054 1.00 65.44 350 GLY A N 1
ATOM 2742 C CA . GLY A 1 350 ? -2.930 6.711 21.164 1.00 65.44 350 GLY A CA 1
ATOM 2743 C C . GLY A 1 350 ? -1.687 6.336 21.929 1.00 65.44 350 GLY A C 1
ATOM 2744 O O . GLY A 1 350 ? -1.358 7.082 22.877 1.00 65.44 350 GLY A O 1
#

Radius of gyration: 25.6 Å; Cα contacts (8 Å, |Δi|>4): 855; chains: 1; bounding box: 65×38×70 Å

InterPro domains:
  IPR002053 Glycoside hydrolase, family 25 [PF01183] (8-191)
  IPR002053 Glycoside hydrolase, family 25 [PS51904] (4-216)
  IPR017853 Glycoside hydrolase superfamily [SSF51445] (5-204)
  IPR018077 Glycoside hydrolase, family 25 subgroup [SM00641] (90-209)

Secondary structure (DSSP, 8-state):
-PPPPEEEEE-GGG-TT-----TT--EEEEEEEEEETTEEEE-TTHHHHHHHHHHTT-EEEEEEEEE-TT-HHHHHHHHHHHGGG--SPTTSEEEEE-SS---S-HHHHHHHHHHHHHHHHHTTSEEEEEEEHHHHHHH--HHHHHHHSTT-EEEE--S-SS--SS--GGG----TTEEEEEEESBSSTT-B-EEEESSSGGGTTTS-------EEEB--STT--PEEE-TTSPEEEEEE--TT-EEE--EEEE-TTSBEEEEEETTEEEEGGGBTTTTEEEB-S-TT-B---B-TTSPBPTTHHHHSBTT-EEE--SBEEEETTTEEEEE-SSS-EEEGGGBTTS----

pLDDT: mean 93.07, std 10.28, range [34.16, 98.94]

Foldseek 3Di:
DPDWAKAFEDACVQPQLGDDQDLRHAAYEYEQWEDDQNDTDGGPSRVSNQVNCVVSNHLYAYEYAYLPALDLPSLVVGCVPPLVVDDHFFQGEYEYEHADNHDQPQVSRQVSLVSNQVSCVVSRYHYAYEYAQVSCVRGYPCVVVCVVRALRYEYEWEPDADADQDADCV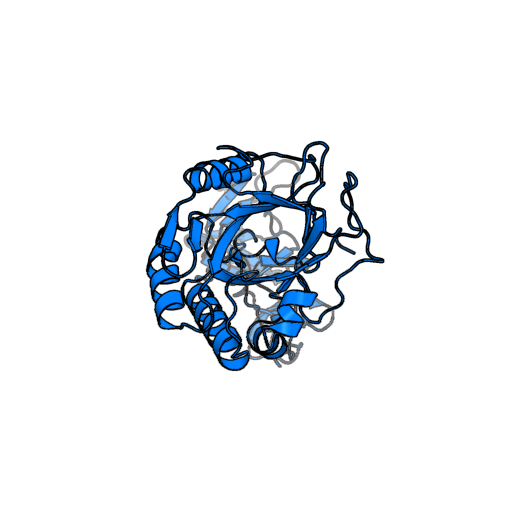GFSDDGSPQKYQHYQRPDPPGTTMMIGPDCSSCTSPVPFFDQALKWFFADDDDFFQAWAFPQRHGDPPHGDDGRDIARFAAWDAYPVQFIWTHRDDRTTDTCCRTPQAQKFFFNDGQVWFDFWAFQARHTDPPCRVVGGRRDMAGFHRGWDQRPPQGTFTDRDPTTTHHPCRGRRRNDDD

Solvent-accessible surface area (backbone atoms only — not comparable to full-atom values): 18116 Å² total; per-residue (Å²): 131,83,80,72,47,33,27,38,53,38,48,64,91,36,42,52,58,44,76,87,85,57,95,76,48,46,34,34,34,30,28,52,27,32,31,65,75,79,49,78,46,77,32,87,24,25,68,44,28,44,50,38,30,47,77,71,70,23,42,40,26,36,31,31,44,42,22,39,29,42,34,53,67,51,31,47,54,48,47,70,59,47,60,84,66,62,83,58,52,66,34,13,44,42,28,39,36,51,77,52,59,67,43,93,48,29,68,40,20,33,51,16,50,49,52,40,36,50,55,36,39,76,71,43,28,35,42,31,45,28,34,34,59,73,59,42,73,73,36,34,57,57,67,61,48,35,71,79,41,65,55,23,31,33,38,40,40,55,91,61,85,59,71,42,86,67,77,58,70,94,49,53,75,88,57,89,36,60,23,32,40,33,40,25,59,14,33,39,90,90,58,35,42,25,31,35,37,74,71,61,64,77,40,38,46,61,61,73,92,37,23,84,46,29,67,47,35,31,40,58,76,93,87,56,52,58,49,35,22,34,87,82,55,46,68,47,94,84,48,67,42,56,66,70,42,74,41,60,24,61,24,69,48,62,39,93,87,33,35,38,24,33,28,54,55,87,69,30,26,41,53,36,74,44,25,80,43,45,40,43,45,34,28,28,31,60,49,95,43,44,45,65,25,22,33,87,76,40,48,73,41,85,72,30,30,77,72,46,23,17,44,40,76,40,68,32,64,54,48,53,45,78,27,52,101,70,42,52,13,36,49,68,52,101,61,38,30,38,51,44,64,35,29,56,18,25,42,58,86,126

Sequence (350 aa):
MTEREQGVDWSKFQGNNGVFAYPTDKFAICQIGGTYGGSFVDQSTYNNQVQSAGNHGLRAHTYIWYQVGNSKQLAKSCLDYYLPRIKTPKGSIVALDYEDGASADITGNTEAILYGMRRINDAGYTPMYYSYKPYTLKNVDYKRIIAEFPNSLWIAEYPDYNVRSKPDYDYFPSMDGVAIFQFTSMYIAGGLDGNVDLTGITYNGYKQANTISNVLTVKTGNGNPTTMFNSKSEAYATTPLINDTKWKADGIIVDKDGEAMFKVGNNSYVRQDCTNLNDLLVINYPADYGVNAYDGKGNAIKDSNLKFKGGSKWKVDNKLTDIPNVGLCYQVSTTEYVPVKYQVGSGFKG